Protein AF-A0A7Z9WFV3-F1 (afdb_monomer)

Mean predicted aligned error: 6.26 Å

Radius of gyration: 20.8 Å; Cα contacts (8 Å, |Δi|>4): 504; chains: 1; bounding box: 45×53×53 Å

Foldseek 3Di:
DPQDDQWDDDPNDIDGDDRDDECCVQAVNVVDPLLSLLCVVVVCVVCVPLHNNTDDDHDYDPCLVVDPNSVVSSVVVVVVVVPDQAQDDDPVLVVQQVQLVVQKDWDADPPGKIKIASSGSVQKDKDAQDPWDWPPVPKPQWQAWEDDSNIIITGGAQDRMIMTDTDNDDDQDKHWHGKSWDWHDWDDDQQEIETETAGADFIKTKIANADAQDWHWYWYAYPVGTDIDIFTHHNRRMTMDTRPDYPPPPVPVPDPPPPDD

pLDDT: mean 89.66, std 14.44, range [34.88, 98.5]

Structure (mmCIF, N/CA/C/O backbone):
data_AF-A0A7Z9WFV3-F1
#
_entry.id   AF-A0A7Z9WFV3-F1
#
loop_
_atom_site.group_PDB
_atom_site.id
_atom_site.type_symbol
_atom_site.label_atom_id
_atom_site.label_alt_id
_atom_site.label_comp_id
_atom_site.label_asym_id
_atom_site.label_entity_id
_atom_site.label_seq_id
_atom_site.pdbx_PDB_ins_code
_atom_site.Cartn_x
_atom_site.Cartn_y
_atom_site.Cartn_z
_atom_site.occupancy
_atom_site.B_iso_or_equiv
_atom_site.auth_seq_id
_atom_site.auth_comp_id
_atom_site.auth_asym_id
_atom_site.auth_atom_id
_atom_site.pdbx_PDB_model_num
ATOM 1 N N . MET A 1 1 ? 5.401 -15.654 -20.164 1.00 37.25 1 MET A N 1
ATOM 2 C CA . MET A 1 1 ? 6.387 -14.822 -19.440 1.00 37.25 1 MET A CA 1
ATOM 3 C C . MET A 1 1 ? 6.724 -15.532 -18.141 1.00 37.25 1 MET A C 1
ATOM 5 O O . MET A 1 1 ? 5.783 -15.835 -17.414 1.00 37.25 1 MET A O 1
ATOM 9 N N . PRO A 1 2 ? 7.995 -15.857 -17.857 1.00 43.28 2 PRO A N 1
ATOM 10 C CA . PRO A 1 2 ? 8.360 -16.421 -16.564 1.00 43.28 2 PRO A CA 1
ATOM 11 C C . PRO A 1 2 ? 8.046 -15.392 -15.471 1.00 43.28 2 PRO A C 1
ATOM 13 O O . PRO A 1 2 ? 8.441 -14.228 -15.555 1.00 43.28 2 PRO A O 1
ATOM 16 N N . VAL A 1 3 ? 7.277 -15.800 -14.464 1.00 49.22 3 VAL A N 1
ATOM 17 C CA . VAL A 1 3 ? 7.010 -14.966 -13.293 1.00 49.22 3 VAL A CA 1
ATOM 18 C C . VAL A 1 3 ? 8.311 -14.897 -12.500 1.00 49.22 3 VAL A C 1
ATOM 20 O O . VAL A 1 3 ? 8.721 -15.890 -11.913 1.00 49.22 3 VAL A O 1
ATOM 23 N N . LEU A 1 4 ? 8.992 -13.745 -12.511 1.00 59.62 4 LEU A N 1
ATOM 24 C CA . LEU A 1 4 ? 10.221 -13.582 -11.727 1.00 59.62 4 LEU A CA 1
ATOM 25 C C . LEU A 1 4 ? 9.920 -13.829 -10.240 1.00 59.62 4 LEU A C 1
ATOM 27 O O . LEU A 1 4 ? 8.954 -13.273 -9.714 1.00 59.62 4 LEU A O 1
ATOM 31 N N . HIS A 1 5 ? 10.708 -14.649 -9.561 1.00 70.81 5 HIS A N 1
ATOM 32 C CA . HIS A 1 5 ? 10.539 -14.853 -8.125 1.00 70.81 5 HIS A CA 1
ATOM 33 C C . HIS A 1 5 ? 10.848 -13.534 -7.401 1.00 70.81 5 HIS A C 1
ATOM 35 O O . HIS A 1 5 ? 11.626 -12.738 -7.911 1.00 70.81 5 HIS A O 1
ATOM 41 N N . ILE A 1 6 ? 10.234 -13.268 -6.245 1.00 81.06 6 ILE A N 1
ATOM 42 C CA . ILE A 1 6 ? 10.545 -12.058 -5.454 1.00 81.06 6 ILE A CA 1
ATOM 43 C C . ILE A 1 6 ? 11.891 -12.222 -4.729 1.00 81.06 6 ILE A C 1
ATOM 45 O O . ILE A 1 6 ? 12.647 -11.263 -4.582 1.00 81.06 6 ILE A O 1
ATOM 49 N N . ILE A 1 7 ? 12.212 -13.457 -4.344 1.00 90.00 7 ILE A N 1
ATOM 50 C CA . ILE A 1 7 ? 13.443 -13.837 -3.652 1.00 90.00 7 ILE A CA 1
ATOM 51 C C . ILE A 1 7 ? 13.881 -15.254 -4.026 1.00 90.00 7 ILE A C 1
ATOM 53 O O . ILE A 1 7 ? 13.086 -16.058 -4.524 1.00 90.00 7 ILE A O 1
ATOM 57 N N . ARG A 1 8 ? 15.128 -15.582 -3.690 1.00 90.75 8 ARG A N 1
ATOM 58 C CA . ARG A 1 8 ? 15.644 -16.950 -3.578 1.00 90.75 8 ARG A CA 1
ATOM 59 C C . ARG A 1 8 ? 16.547 -17.048 -2.349 1.00 90.75 8 ARG A C 1
ATOM 61 O O . ARG A 1 8 ? 17.346 -16.151 -2.110 1.00 90.75 8 ARG A O 1
ATOM 68 N N . GLN A 1 9 ? 16.438 -18.136 -1.591 1.00 89.44 9 GLN A N 1
ATOM 69 C CA . GLN A 1 9 ? 17.392 -18.450 -0.524 1.00 89.44 9 GLN A CA 1
ATOM 70 C C . GLN A 1 9 ? 18.518 -19.331 -1.083 1.00 89.44 9 GLN A C 1
ATOM 72 O O . GLN A 1 9 ? 18.238 -20.335 -1.741 1.00 89.44 9 GLN A O 1
ATOM 77 N N . VAL A 1 10 ? 19.775 -18.937 -0.864 1.00 90.88 10 VAL A N 1
ATOM 78 C CA . VAL A 1 10 ? 20.982 -19.665 -1.300 1.00 90.88 10 VAL A CA 1
ATOM 79 C C . VAL A 1 10 ? 22.041 -19.540 -0.210 1.00 90.88 10 VAL A C 1
ATOM 81 O O . VAL A 1 10 ? 22.339 -18.426 0.212 1.00 90.88 10 VAL A O 1
ATOM 84 N N . ASP A 1 11 ? 22.586 -20.662 0.262 1.00 92.38 11 ASP A N 1
ATOM 85 C CA . ASP A 1 11 ? 23.670 -20.721 1.259 1.00 92.38 11 ASP A CA 1
ATOM 86 C C . ASP A 1 11 ? 23.427 -19.853 2.509 1.00 92.38 11 ASP A C 1
ATOM 88 O O . ASP A 1 11 ? 24.293 -19.106 2.964 1.00 92.38 11 ASP A O 1
ATOM 92 N N . GLY A 1 12 ? 22.203 -19.900 3.046 1.00 88.81 12 GLY A N 1
ATOM 93 C CA . GLY A 1 12 ? 21.810 -19.114 4.223 1.00 88.81 12 GLY A CA 1
ATOM 94 C C . GLY A 1 12 ? 21.660 -17.608 3.970 1.00 88.81 12 GLY A C 1
ATOM 95 O O . GLY A 1 12 ? 21.480 -16.849 4.919 1.00 88.81 12 GLY A O 1
ATOM 96 N N . ARG A 1 13 ? 21.715 -17.159 2.711 1.00 90.00 13 ARG A N 1
ATOM 97 C CA . ARG A 1 13 ? 21.503 -15.765 2.299 1.00 90.00 13 ARG A CA 1
ATOM 98 C C . ARG A 1 13 ? 20.210 -15.615 1.511 1.00 90.00 13 ARG A C 1
ATOM 100 O O . ARG A 1 13 ? 19.754 -16.546 0.846 1.00 90.00 13 ARG A O 1
ATOM 107 N N . VAL A 1 14 ? 19.647 -14.411 1.552 1.00 91.00 14 VAL A N 1
ATOM 108 C CA .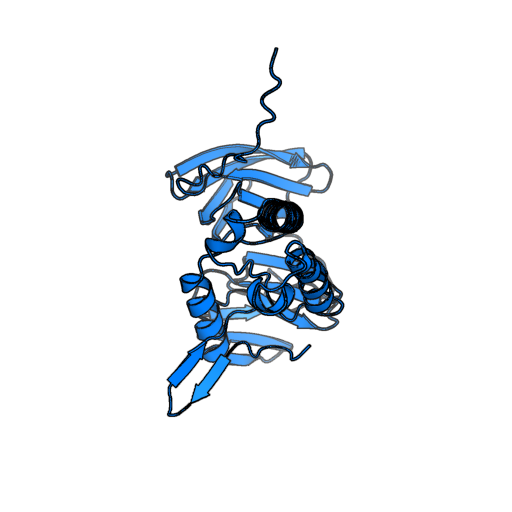 VAL A 1 14 ? 18.496 -14.021 0.733 1.00 91.00 14 VAL A CA 1
ATOM 109 C C . VAL A 1 14 ? 19.002 -13.231 -0.470 1.00 91.00 14 VAL A C 1
ATOM 111 O O . VAL A 1 14 ? 19.650 -12.198 -0.326 1.00 91.00 14 VAL A O 1
ATOM 114 N N . GLN A 1 15 ? 18.715 -13.728 -1.669 1.00 92.06 15 GLN A N 1
ATOM 115 C CA . GLN A 1 15 ? 18.883 -12.991 -2.913 1.00 92.06 15 GLN A CA 1
ATOM 116 C C . GLN A 1 15 ? 17.548 -12.342 -3.278 1.00 92.06 15 GLN A C 1
ATOM 118 O O . GLN A 1 15 ? 16.561 -13.041 -3.513 1.00 92.06 15 GLN A O 1
ATOM 123 N N . TYR A 1 16 ? 17.533 -11.014 -3.351 1.00 90.31 16 TYR A N 1
ATOM 124 C CA . TYR A 1 16 ? 16.364 -10.231 -3.748 1.00 90.31 16 TYR A CA 1
ATOM 125 C C . TYR A 1 16 ? 16.347 -10.037 -5.259 1.00 90.31 16 TYR A C 1
ATOM 127 O O . TYR A 1 16 ? 17.382 -9.777 -5.877 1.00 90.31 16 TYR A O 1
ATOM 135 N N . TYR A 1 17 ? 15.162 -10.129 -5.851 1.00 89.31 17 TYR A N 1
ATOM 136 C CA . TYR A 1 17 ? 14.963 -9.884 -7.272 1.00 89.31 17 TYR A CA 1
ATOM 137 C C . TYR A 1 17 ? 14.073 -8.660 -7.502 1.00 89.31 17 TYR A C 1
ATOM 139 O O . TYR A 1 17 ? 13.201 -8.355 -6.681 1.00 89.31 17 TYR A O 1
ATOM 147 N N . PRO A 1 18 ? 14.238 -7.962 -8.641 1.00 86.75 18 PRO A N 1
ATOM 148 C CA . PRO A 1 18 ? 13.308 -6.912 -9.028 1.00 86.75 18 PRO A CA 1
ATOM 149 C C . PRO A 1 18 ? 11.907 -7.502 -9.229 1.00 86.75 18 PRO A C 1
ATOM 151 O O . PRO A 1 18 ? 11.748 -8.592 -9.770 1.00 86.75 18 PRO A O 1
ATOM 154 N N . SER A 1 19 ? 10.852 -6.781 -8.846 1.00 86.00 19 SER A N 1
ATOM 155 C CA . SER A 1 19 ? 9.497 -7.342 -8.977 1.00 86.00 19 SER A CA 1
ATOM 156 C C . SER A 1 19 ? 9.052 -7.526 -10.439 1.00 86.00 19 SER A C 1
ATOM 158 O O . SER A 1 19 ? 8.208 -8.383 -10.719 1.00 86.00 19 SER A O 1
ATOM 160 N N . THR A 1 20 ? 9.646 -6.770 -11.372 1.00 90.00 20 THR A N 1
ATOM 161 C CA . THR A 1 20 ? 9.342 -6.758 -12.813 1.00 90.00 20 THR A CA 1
ATOM 162 C C . THR A 1 20 ? 10.629 -6.631 -13.639 1.00 90.00 20 THR A C 1
ATOM 164 O O . THR A 1 20 ? 11.652 -6.177 -13.128 1.00 90.00 20 THR A O 1
ATOM 167 N N . THR A 1 21 ? 10.589 -7.053 -14.907 1.00 90.31 21 THR A N 1
ATOM 168 C CA . THR A 1 21 ? 11.711 -6.920 -15.853 1.00 90.31 21 THR A CA 1
ATOM 169 C C . THR A 1 21 ? 11.837 -5.500 -16.415 1.00 90.31 21 THR A C 1
ATOM 171 O O . THR A 1 21 ? 10.876 -4.732 -16.387 1.00 90.31 21 THR A O 1
ATOM 174 N N . ASN A 1 22 ? 13.016 -5.171 -16.941 1.00 93.88 22 ASN A N 1
ATOM 175 C CA . ASN A 1 22 ? 13.315 -3.877 -17.551 1.00 93.88 22 ASN A CA 1
ATOM 176 C C . ASN A 1 22 ? 12.954 -3.808 -19.043 1.00 93.88 22 ASN A C 1
ATOM 178 O O . ASN A 1 22 ? 12.554 -4.798 -19.659 1.00 93.88 22 ASN A O 1
ATOM 182 N N . GLU A 1 23 ? 13.134 -2.628 -19.635 1.00 95.06 23 GLU A N 1
ATOM 183 C CA . GLU A 1 23 ? 12.851 -2.324 -21.038 1.00 95.06 23 GLU A CA 1
ATOM 184 C C . GLU A 1 23 ? 13.697 -3.106 -22.046 1.00 95.06 23 GLU A C 1
ATOM 186 O O . GLU A 1 23 ? 13.265 -3.296 -23.184 1.00 95.06 23 GLU A O 1
ATOM 191 N N . TYR A 1 24 ? 14.890 -3.559 -21.658 1.00 94.75 24 TYR A N 1
ATOM 192 C CA . TYR A 1 24 ? 15.812 -4.261 -22.553 1.00 94.75 24 TYR A CA 1
ATOM 193 C C . TYR A 1 24 ? 15.168 -5.526 -23.133 1.00 94.75 24 TYR A C 1
ATOM 195 O O . TYR A 1 24 ? 15.197 -5.751 -24.342 1.00 94.75 24 TYR A O 1
ATOM 203 N N . ILE A 1 25 ? 14.468 -6.292 -22.290 1.00 93.56 25 ILE A N 1
ATOM 204 C CA . ILE A 1 25 ? 13.736 -7.492 -22.717 1.00 93.56 25 ILE A CA 1
ATOM 205 C C . ILE A 1 25 ? 12.561 -7.135 -23.634 1.00 93.56 25 ILE A C 1
ATOM 207 O O . ILE A 1 25 ? 12.311 -7.812 -24.626 1.00 93.56 25 ILE A O 1
ATOM 211 N N . PHE A 1 26 ? 11.850 -6.044 -23.344 1.00 94.75 26 PHE A N 1
ATOM 212 C CA . PHE A 1 26 ? 10.708 -5.609 -24.155 1.00 94.75 26 PHE A CA 1
ATOM 213 C C . PHE A 1 26 ? 11.100 -5.017 -25.513 1.00 94.75 26 PHE A C 1
ATOM 215 O O . PHE A 1 26 ? 10.236 -4.824 -26.366 1.00 94.75 26 PHE A O 1
ATOM 222 N N . THR A 1 27 ? 12.378 -4.704 -25.710 1.00 95.75 27 THR A N 1
ATOM 223 C CA . THR A 1 27 ? 12.911 -4.090 -26.930 1.00 95.75 27 THR A CA 1
ATOM 224 C C . THR A 1 27 ? 13.822 -5.042 -27.703 1.00 95.75 27 THR A C 1
ATOM 226 O O . THR A 1 27 ? 14.633 -4.575 -28.500 1.00 95.75 27 THR A O 1
ATOM 229 N N . ASN A 1 28 ? 13.692 -6.357 -27.475 1.00 95.38 28 ASN A N 1
ATOM 230 C CA . ASN A 1 28 ? 14.517 -7.401 -28.088 1.00 95.38 28 ASN A CA 1
ATOM 231 C C . ASN A 1 28 ? 16.009 -7.087 -27.950 1.00 95.38 28 ASN A C 1
ATOM 233 O O . ASN A 1 28 ? 16.711 -6.922 -28.946 1.00 95.38 28 ASN A O 1
ATOM 237 N N . GLU A 1 29 ? 16.475 -6.911 -26.716 1.00 95.62 29 GLU A N 1
ATOM 238 C CA . GLU A 1 29 ? 17.880 -6.601 -26.440 1.00 95.62 29 GLU A CA 1
ATOM 239 C C . GLU A 1 29 ? 18.338 -5.282 -27.084 1.00 95.62 29 GLU A C 1
ATOM 241 O O . GLU A 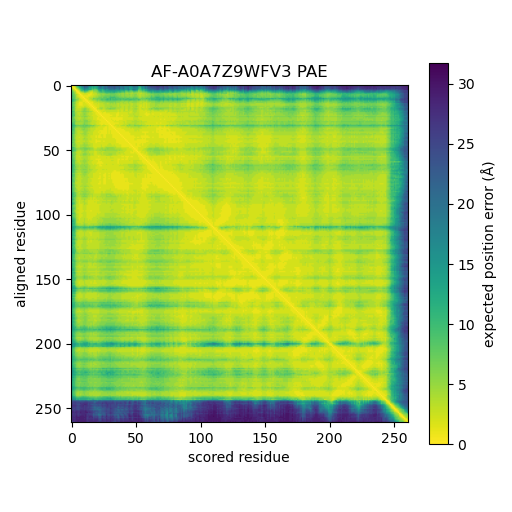1 29 ? 19.470 -5.139 -27.538 1.00 95.62 29 GLU A O 1
ATOM 246 N N . TRP A 1 30 ? 17.434 -4.297 -27.127 1.00 96.31 30 TRP A N 1
ATOM 247 C CA . TRP A 1 30 ? 17.644 -2.998 -27.773 1.00 96.31 30 TRP A CA 1
ATOM 248 C C . TRP A 1 30 ? 17.768 -3.033 -29.315 1.00 96.31 30 TRP A C 1
ATOM 250 O O . TRP A 1 30 ? 18.181 -2.045 -29.932 1.00 96.31 30 TRP A O 1
ATOM 260 N N . SER A 1 31 ? 17.340 -4.121 -29.967 1.00 96.50 31 SER A N 1
ATOM 261 C CA . SER A 1 31 ? 17.198 -4.197 -31.436 1.00 96.50 31 SER A CA 1
ATOM 262 C C . SER A 1 31 ? 15.865 -3.636 -31.960 1.00 96.50 31 SER A C 1
ATOM 264 O O . SER A 1 31 ? 15.696 -3.413 -33.157 1.00 96.50 31 SER A O 1
ATOM 266 N N . GLY A 1 32 ? 14.937 -3.318 -31.055 1.00 94.38 32 GLY A N 1
ATOM 267 C CA . GLY A 1 32 ? 13.632 -2.743 -31.352 1.00 94.38 32 GLY A CA 1
ATOM 268 C C . GLY A 1 32 ? 12.509 -3.790 -31.427 1.00 94.38 32 GLY A C 1
ATOM 269 O O . GLY A 1 32 ? 12.775 -4.987 -31.414 1.00 94.38 32 GLY A O 1
ATOM 270 N N . PRO A 1 33 ? 11.233 -3.368 -31.484 1.00 96.62 33 PRO A N 1
ATOM 271 C CA . PRO A 1 33 ? 10.777 -1.982 -31.556 1.00 96.62 33 PRO A CA 1
ATOM 272 C C . PRO A 1 33 ? 11.061 -1.195 -30.269 1.00 96.62 33 PRO A C 1
ATOM 274 O O . PRO A 1 33 ? 10.755 -1.643 -29.167 1.00 96.62 33 PRO A O 1
ATOM 277 N N . TYR A 1 34 ? 11.600 0.023 -30.398 1.00 97.25 34 TYR A N 1
ATOM 278 C CA . TYR A 1 34 ? 12.017 0.846 -29.248 1.00 97.25 34 TYR A CA 1
ATOM 279 C C . TYR A 1 34 ? 10.862 1.331 -28.358 1.00 97.25 34 TYR A C 1
ATOM 281 O O . TYR A 1 34 ? 11.108 1.853 -27.281 1.00 97.25 34 TYR A O 1
ATOM 289 N N . TYR A 1 35 ? 9.605 1.168 -28.774 1.00 97.31 35 TYR A N 1
ATOM 290 C CA . TYR A 1 35 ? 8.428 1.454 -27.946 1.00 97.31 35 TYR A CA 1
ATOM 291 C C . TYR A 1 35 ? 7.948 0.242 -27.129 1.00 97.31 35 TYR A C 1
ATOM 293 O O . TYR A 1 35 ? 6.967 0.353 -26.393 1.00 97.31 35 TYR A O 1
ATOM 301 N N . GLY A 1 36 ? 8.604 -0.917 -27.256 1.00 97.12 36 GLY A N 1
ATOM 302 C CA . GLY A 1 36 ? 8.122 -2.186 -26.708 1.00 97.12 36 GLY A CA 1
ATOM 303 C C . GLY A 1 36 ? 7.892 -2.187 -25.194 1.00 97.12 36 GLY A C 1
ATOM 304 O O . GLY A 1 36 ? 7.042 -2.936 -24.713 1.00 97.12 36 GLY A O 1
ATOM 305 N N . TYR A 1 37 ? 8.558 -1.300 -24.441 1.00 97.56 37 TYR A N 1
ATOM 306 C CA . TYR A 1 37 ? 8.373 -1.181 -22.990 1.00 97.56 37 TYR A CA 1
ATOM 307 C C . TYR A 1 37 ? 6.936 -0.845 -22.567 1.00 97.56 37 TYR A C 1
ATOM 309 O O . TYR A 1 37 ? 6.552 -1.166 -21.449 1.00 97.56 37 TYR A O 1
ATOM 317 N N . LEU A 1 38 ? 6.097 -0.301 -23.459 1.00 97.69 38 LEU A N 1
ATOM 318 C CA . LEU A 1 38 ? 4.659 -0.127 -23.201 1.00 97.69 38 LEU A CA 1
ATOM 319 C C . LEU A 1 38 ? 3.971 -1.427 -22.745 1.00 97.69 38 LEU A C 1
ATOM 321 O O . LEU A 1 38 ? 3.044 -1.388 -21.936 1.00 97.69 38 LEU A O 1
ATOM 325 N N . ASN A 1 39 ? 4.459 -2.584 -23.202 1.00 96.81 39 ASN A N 1
ATOM 326 C CA . ASN A 1 39 ? 3.912 -3.894 -22.852 1.00 96.81 39 ASN A CA 1
ATOM 327 C C . ASN A 1 39 ? 4.089 -4.254 -21.363 1.00 96.81 39 ASN A C 1
ATOM 329 O O . ASN A 1 39 ? 3.422 -5.167 -20.873 1.00 96.81 39 ASN A O 1
ATOM 333 N N . VAL A 1 40 ? 4.927 -3.531 -20.607 1.00 96.75 40 VAL A N 1
ATOM 334 C CA . VAL A 1 40 ? 5.050 -3.719 -19.152 1.00 96.75 40 VAL A CA 1
ATOM 335 C C . VAL A 1 40 ? 3.736 -3.415 -18.421 1.00 96.75 40 VAL A C 1
ATOM 337 O O . VAL A 1 40 ? 3.429 -4.057 -17.419 1.00 96.75 40 VAL A O 1
ATOM 340 N N . ILE A 1 41 ? 2.901 -2.516 -18.961 1.00 97.50 41 ILE A N 1
ATOM 341 C CA . ILE A 1 41 ? 1.585 -2.180 -18.392 1.00 97.50 41 ILE A CA 1
ATOM 342 C C . ILE A 1 41 ? 0.692 -3.421 -18.312 1.00 97.50 41 ILE A C 1
ATOM 344 O O . ILE A 1 41 ? -0.022 -3.621 -17.330 1.00 97.50 41 ILE A O 1
ATOM 348 N N . GLU A 1 42 ? 0.750 -4.283 -19.325 1.00 95.88 42 GLU A N 1
ATOM 349 C CA . GLU A 1 42 ? -0.005 -5.533 -19.331 1.00 95.88 42 GLU A CA 1
ATOM 350 C C . GLU A 1 42 ? 0.485 -6.493 -18.240 1.00 95.88 42 GLU A C 1
ATOM 352 O O . GLU A 1 42 ? -0.320 -7.170 -17.600 1.00 95.88 42 GLU A O 1
ATOM 357 N N . THR A 1 43 ? 1.795 -6.497 -17.967 1.00 94.31 43 THR A N 1
ATOM 358 C CA . THR A 1 43 ? 2.360 -7.243 -16.834 1.00 94.31 43 THR A CA 1
ATOM 359 C C . THR A 1 43 ? 1.796 -6.711 -15.521 1.00 94.31 43 THR A C 1
ATOM 361 O O . THR A 1 43 ? 1.262 -7.497 -14.744 1.00 94.31 43 THR A O 1
ATOM 364 N N . PHE A 1 44 ? 1.817 -5.389 -15.307 1.00 95.75 44 PHE A N 1
ATOM 365 C CA . PHE A 1 44 ? 1.279 -4.772 -14.091 1.00 95.75 44 PHE A CA 1
ATOM 366 C C . PHE A 1 44 ? -0.198 -5.110 -13.867 1.00 95.75 44 PHE A C 1
ATOM 368 O O . PHE A 1 44 ? -0.572 -5.512 -12.766 1.00 95.75 44 PHE A O 1
ATOM 375 N N . LYS A 1 45 ? -1.030 -5.033 -14.914 1.00 95.31 45 LYS A N 1
ATOM 376 C CA . LYS A 1 45 ? -2.454 -5.403 -14.847 1.00 95.31 45 LYS A CA 1
ATOM 377 C C . LYS A 1 45 ? -2.653 -6.870 -14.462 1.00 95.31 45 LYS A C 1
ATOM 379 O O . LYS A 1 45 ? -3.454 -7.168 -13.576 1.00 95.31 45 LYS A O 1
ATOM 384 N N . LYS A 1 46 ? -1.910 -7.781 -15.099 1.00 94.12 46 LYS A N 1
ATOM 385 C CA . LYS A 1 46 ? -1.998 -9.230 -14.850 1.00 94.12 46 LYS A CA 1
ATOM 386 C C . LYS A 1 46 ? -1.453 -9.651 -13.490 1.00 94.12 46 LYS A C 1
ATOM 388 O O . LYS A 1 46 ? -1.869 -10.676 -12.968 1.00 94.12 46 LYS A O 1
ATOM 393 N N . THR A 1 47 ? -0.529 -8.887 -12.911 1.00 92.62 47 THR A N 1
ATOM 394 C CA . THR A 1 47 ? -0.018 -9.151 -11.558 1.00 92.62 47 THR A CA 1
ATOM 395 C C . THR A 1 47 ? -0.820 -8.464 -10.458 1.00 92.62 47 THR A C 1
ATOM 397 O O . THR A 1 47 ? -0.587 -8.749 -9.285 1.00 92.62 47 THR A O 1
ATOM 400 N N . ASP A 1 48 ? -1.739 -7.561 -10.808 1.00 92.81 48 ASP A N 1
ATOM 401 C CA . ASP A 1 48 ? -2.643 -6.906 -9.862 1.00 92.81 48 ASP A CA 1
ATOM 402 C C . ASP A 1 48 ? -3.954 -7.685 -9.669 1.00 92.81 48 ASP A C 1
ATOM 404 O O . ASP A 1 48 ? -4.471 -7.747 -8.555 1.00 92.81 48 ASP A O 1
ATOM 408 N N . ARG A 1 49 ? -4.487 -8.297 -10.737 1.00 92.50 49 ARG A N 1
ATOM 409 C CA . ARG A 1 49 ? -5.792 -8.980 -10.746 1.00 92.50 49 ARG A CA 1
ATOM 410 C C . ARG A 1 49 ? -5.702 -10.417 -11.275 1.00 92.50 49 ARG A C 1
ATOM 412 O O . ARG A 1 49 ? -4.904 -10.672 -12.171 1.00 92.50 49 ARG A O 1
ATOM 419 N N . PRO A 1 50 ? -6.561 -11.341 -10.794 1.00 90.31 50 PRO A N 1
ATOM 420 C CA . PRO A 1 50 ? -7.597 -11.152 -9.768 1.00 90.31 50 PRO A CA 1
ATOM 421 C C . PRO A 1 50 ? -7.039 -11.152 -8.342 1.00 90.31 50 PRO A C 1
ATOM 423 O O . PRO A 1 50 ? -7.754 -10.828 -7.410 1.00 90.31 50 PRO A O 1
ATOM 426 N N . ILE A 1 51 ? -5.769 -11.495 -8.158 1.00 88.44 51 ILE A N 1
ATOM 427 C CA . ILE A 1 51 ? -5.085 -11.436 -6.871 1.00 88.44 51 ILE A CA 1
ATOM 428 C C . ILE A 1 51 ? -3.819 -10.624 -7.093 1.00 88.44 51 ILE A C 1
ATOM 430 O O . ILE A 1 51 ? -3.101 -10.855 -8.066 1.00 88.44 51 ILE A O 1
ATOM 434 N N . ARG A 1 52 ? -3.528 -9.689 -6.186 1.00 90.44 52 ARG A N 1
ATOM 435 C CA . ARG A 1 52 ? -2.292 -8.913 -6.258 1.00 90.44 52 ARG A CA 1
ATOM 436 C C . ARG A 1 52 ? -1.119 -9.803 -5.861 1.00 90.44 52 ARG A C 1
ATOM 438 O O . ARG A 1 52 ? -1.011 -10.212 -4.704 1.00 90.44 52 ARG A O 1
ATOM 445 N N . LEU A 1 53 ? -0.264 -10.098 -6.834 1.00 89.12 53 LEU A N 1
ATOM 446 C CA . LEU A 1 53 ? 0.901 -10.971 -6.691 1.00 89.12 53 LEU A CA 1
ATOM 447 C C . LEU A 1 53 ? 2.203 -10.187 -6.558 1.00 89.12 53 LEU A C 1
ATOM 449 O O . LEU A 1 53 ? 3.112 -10.633 -5.864 1.00 89.12 53 LEU A O 1
ATOM 453 N N . LYS A 1 54 ? 2.318 -9.043 -7.242 1.00 89.62 54 LYS A N 1
ATOM 454 C CA . LYS A 1 54 ? 3.571 -8.285 -7.322 1.00 89.62 54 LYS A CA 1
ATOM 455 C C . LYS A 1 54 ? 3.336 -6.779 -7.270 1.00 89.62 54 LYS A C 1
ATOM 457 O O . LYS A 1 54 ? 2.327 -6.312 -7.798 1.00 89.62 54 LYS A O 1
ATOM 462 N N . PRO A 1 55 ? 4.268 -6.014 -6.677 1.00 92.00 55 PRO A N 1
ATOM 463 C CA . PRO A 1 55 ? 4.248 -4.565 -6.775 1.00 92.00 55 PRO A CA 1
ATOM 464 C C . PRO A 1 55 ? 4.682 -4.104 -8.170 1.00 92.00 55 PRO A C 1
ATOM 466 O O . PRO A 1 55 ? 5.432 -4.793 -8.871 1.00 92.00 55 PRO A O 1
ATOM 469 N N . ILE A 1 56 ? 4.264 -2.893 -8.531 1.00 94.38 56 ILE A N 1
ATOM 470 C CA . ILE A 1 56 ? 4.750 -2.183 -9.716 1.00 94.38 56 ILE A CA 1
ATOM 471 C C . ILE A 1 56 ? 6.227 -1.826 -9.510 1.00 94.38 56 ILE A C 1
ATOM 473 O O . ILE A 1 56 ? 6.593 -1.272 -8.477 1.00 94.38 56 ILE A O 1
ATOM 477 N N . ASN A 1 57 ? 7.062 -2.109 -10.509 1.00 94.06 57 ASN A N 1
ATOM 478 C CA . ASN A 1 57 ? 8.447 -1.647 -10.571 1.00 94.06 57 ASN A CA 1
ATOM 479 C C . ASN A 1 57 ? 8.739 -1.137 -11.984 1.00 94.06 57 ASN A C 1
ATOM 481 O O . ASN A 1 57 ? 8.714 -1.912 -12.940 1.00 94.06 57 ASN A O 1
ATOM 485 N N . VAL A 1 58 ? 8.994 0.166 -12.106 1.00 94.75 58 VAL A N 1
ATOM 486 C CA . VAL A 1 58 ? 9.377 0.805 -13.369 1.00 94.75 58 VAL A CA 1
ATOM 487 C C . VAL A 1 58 ? 10.897 0.737 -13.484 1.00 94.75 58 VAL A C 1
ATOM 489 O O . VAL A 1 58 ? 11.604 1.653 -13.077 1.00 94.75 58 VAL A O 1
ATOM 492 N N . TYR A 1 59 ? 11.394 -0.370 -14.026 1.00 93.69 59 TYR A N 1
ATOM 493 C CA . TYR A 1 59 ? 12.823 -0.636 -14.159 1.00 93.69 59 TYR A CA 1
ATOM 494 C C . TYR A 1 59 ? 13.291 -0.329 -15.589 1.00 93.69 59 TYR A C 1
ATOM 496 O O . TYR A 1 59 ? 12.778 -0.894 -16.551 1.00 93.69 59 TYR A O 1
ATOM 504 N N . TYR A 1 60 ? 14.250 0.585 -15.738 1.00 95.62 60 TYR A N 1
ATOM 505 C CA . TYR A 1 60 ? 14.835 0.955 -17.026 1.00 95.62 60 TYR A CA 1
ATOM 506 C C . TYR A 1 60 ? 16.284 1.444 -16.877 1.00 95.62 60 TYR A C 1
ATOM 508 O O . TYR A 1 60 ? 16.766 1.683 -15.769 1.00 95.62 60 TYR A O 1
ATOM 516 N N . HIS A 1 61 ? 16.967 1.623 -18.002 1.00 96.81 61 HIS A N 1
ATOM 517 C CA . HIS A 1 61 ? 18.329 2.123 -18.141 1.00 96.81 61 HIS A CA 1
ATOM 518 C C . HIS A 1 61 ? 18.359 3.490 -18.839 1.00 96.81 61 HIS A C 1
ATOM 520 O O . HIS A 1 61 ? 17.456 3.857 -19.593 1.00 96.81 61 HIS A O 1
ATOM 526 N N . PHE A 1 62 ? 19.451 4.243 -18.667 1.00 96.44 62 PHE A N 1
ATOM 527 C CA . PHE A 1 62 ? 19.613 5.575 -19.272 1.00 96.44 62 PHE A CA 1
ATOM 528 C C . PHE A 1 62 ? 19.524 5.584 -20.804 1.00 96.44 62 PHE A C 1
ATOM 530 O O . PHE A 1 62 ? 19.041 6.562 -21.380 1.00 96.44 62 PHE A O 1
ATOM 537 N N . PHE A 1 63 ? 19.919 4.495 -21.478 1.00 95.00 63 PHE A N 1
ATOM 538 C CA . PHE A 1 63 ? 19.813 4.410 -22.937 1.00 95.00 63 PHE A CA 1
ATOM 539 C C . PHE A 1 63 ? 18.363 4.510 -23.433 1.00 95.00 63 PHE A C 1
ATOM 541 O O . PHE A 1 63 ? 18.164 4.876 -24.591 1.00 95.00 63 PHE A O 1
ATOM 548 N N . SER A 1 64 ? 17.355 4.290 -22.574 1.00 95.94 64 SER A N 1
ATOM 549 C CA . SER A 1 64 ? 15.941 4.553 -22.877 1.00 95.94 64 SER A CA 1
ATOM 550 C C . SER A 1 64 ? 15.695 5.975 -23.396 1.00 95.94 64 SER A C 1
ATOM 552 O O . SER A 1 64 ? 14.758 6.200 -24.161 1.00 95.94 64 SER A O 1
ATOM 554 N N . GLY A 1 65 ? 16.538 6.941 -23.012 1.00 96.88 65 GLY A N 1
ATOM 555 C CA . GLY A 1 65 ? 16.479 8.320 -23.498 1.00 96.88 65 GLY A CA 1
ATOM 556 C C . GLY A 1 65 ? 17.075 8.537 -24.894 1.00 96.88 65 GLY A C 1
ATOM 557 O O . GLY A 1 65 ? 16.806 9.564 -25.510 1.00 96.88 65 GLY A O 1
ATOM 558 N N . SER A 1 66 ? 17.855 7.589 -25.422 1.00 96.69 66 SER A N 1
ATOM 559 C CA . SER A 1 66 ? 18.577 7.750 -26.697 1.00 96.69 66 SER A CA 1
ATOM 560 C C . SER A 1 66 ? 17.689 7.621 -27.940 1.00 96.69 66 SER A C 1
ATOM 562 O O . SER A 1 66 ? 18.086 8.024 -29.033 1.00 96.69 66 SER A O 1
ATOM 564 N N . LYS A 1 67 ? 16.476 7.070 -27.795 1.00 97.25 67 LYS A N 1
ATOM 565 C CA . LYS A 1 67 ? 15.488 6.929 -28.873 1.00 97.25 67 LYS A CA 1
ATOM 566 C C . LYS A 1 67 ? 14.189 7.602 -28.457 1.00 97.25 67 LYS A C 1
ATOM 568 O O . LYS A 1 67 ? 13.625 7.274 -27.415 1.00 97.25 67 LYS A O 1
ATOM 573 N N . LEU A 1 68 ? 13.664 8.485 -29.309 1.00 97.81 68 LEU A N 1
ATOM 574 C CA . LEU A 1 68 ? 12.424 9.214 -29.022 1.00 97.81 68 LEU A CA 1
ATOM 575 C C . LEU A 1 68 ? 11.256 8.265 -28.712 1.00 97.81 68 LEU A C 1
ATOM 577 O O . LEU A 1 68 ? 10.525 8.502 -27.757 1.00 97.81 68 LEU A O 1
ATOM 581 N N . ALA A 1 69 ? 11.112 7.171 -29.468 1.00 97.94 69 ALA A N 1
ATOM 582 C CA . ALA A 1 69 ? 10.064 6.175 -29.239 1.00 97.94 69 ALA A CA 1
ATOM 583 C C . ALA A 1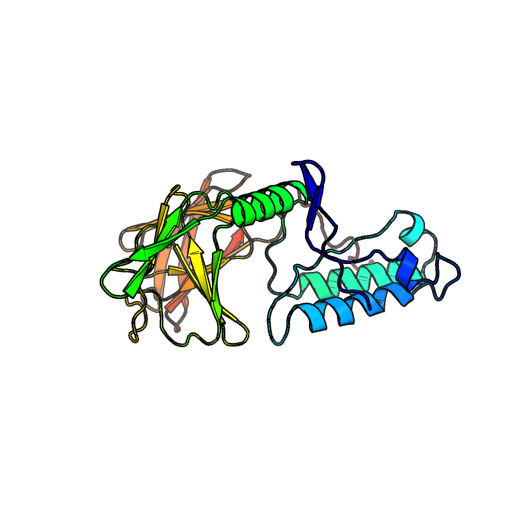 69 ? 10.149 5.528 -27.842 1.00 97.94 69 ALA A C 1
ATOM 585 O O . ALA A 1 69 ? 9.129 5.412 -27.166 1.00 97.94 69 ALA A O 1
ATOM 586 N N . SER A 1 70 ? 11.356 5.187 -27.378 1.00 98.00 70 SER A N 1
ATOM 587 C CA . SER A 1 70 ? 11.579 4.616 -26.041 1.00 98.00 70 SER A CA 1
ATOM 588 C C . SER A 1 70 ? 11.309 5.629 -24.935 1.00 98.00 70 SER A C 1
ATOM 590 O O . SER A 1 70 ? 10.621 5.324 -23.962 1.00 98.00 70 SER A O 1
ATOM 592 N N . LEU A 1 71 ? 11.763 6.871 -25.109 1.00 97.94 71 LEU A N 1
ATOM 593 C CA . LEU A 1 71 ? 11.482 7.945 -24.162 1.00 97.94 71 LEU A CA 1
ATOM 594 C C . LEU A 1 71 ? 9.971 8.210 -24.038 1.00 97.94 71 LEU A C 1
ATOM 596 O O . LEU A 1 71 ? 9.466 8.414 -22.936 1.00 97.94 71 LEU A O 1
ATOM 600 N N . GLN A 1 72 ? 9.231 8.202 -25.151 1.00 98.31 72 GLN A N 1
ATOM 601 C CA . GLN A 1 72 ? 7.775 8.371 -25.124 1.00 98.31 72 GLN A CA 1
ATOM 602 C C . GLN A 1 72 ? 7.065 7.168 -24.494 1.00 98.31 72 GLN A C 1
ATOM 604 O O . GLN A 1 72 ? 6.116 7.368 -23.736 1.00 98.31 72 GLN A O 1
ATOM 609 N N . ALA A 1 73 ? 7.536 5.943 -24.747 1.00 98.12 73 ALA A N 1
ATOM 610 C CA . ALA A 1 73 ? 7.030 4.746 -24.079 1.00 98.12 73 ALA A CA 1
ATOM 611 C C . ALA A 1 73 ? 7.213 4.836 -22.557 1.00 98.12 73 ALA A C 1
ATOM 613 O O . ALA A 1 73 ? 6.252 4.658 -21.812 1.00 98.12 73 ALA A O 1
ATOM 614 N N . LEU A 1 74 ? 8.408 5.213 -22.090 1.00 97.81 74 LEU A N 1
ATOM 615 C CA . LEU A 1 74 ? 8.695 5.381 -20.665 1.00 97.81 74 LEU A CA 1
ATOM 616 C C . LEU A 1 74 ? 7.787 6.434 -20.011 1.00 97.81 74 LEU A C 1
ATOM 618 O O . LEU A 1 74 ? 7.239 6.188 -18.938 1.00 97.81 74 LEU A O 1
ATOM 622 N N . LYS A 1 75 ? 7.557 7.582 -20.665 1.00 97.44 75 LYS A N 1
ATOM 623 C CA . LYS A 1 75 ? 6.620 8.603 -20.157 1.00 97.44 75 LYS A CA 1
ATOM 624 C C . LYS A 1 75 ? 5.197 8.075 -20.019 1.00 97.44 75 LYS A C 1
ATOM 626 O O . LYS A 1 75 ? 4.535 8.375 -19.033 1.00 97.44 75 LYS A O 1
ATOM 631 N N . GLN A 1 76 ? 4.721 7.310 -20.999 1.00 98.19 76 GLN A N 1
ATOM 632 C CA . GLN A 1 76 ? 3.386 6.715 -20.945 1.00 98.19 76 GLN A CA 1
ATOM 633 C C . GLN A 1 76 ? 3.266 5.688 -19.818 1.00 98.19 76 GLN A C 1
ATOM 635 O O . GLN A 1 76 ? 2.265 5.697 -19.107 1.00 98.19 76 GLN A O 1
ATOM 640 N N . VAL A 1 77 ? 4.298 4.866 -19.602 1.00 97.94 77 VAL A N 1
ATOM 641 C CA . VAL A 1 77 ? 4.357 3.952 -18.452 1.00 97.94 77 VAL A CA 1
ATOM 642 C C . VAL A 1 77 ? 4.279 4.737 -17.142 1.00 97.94 77 VAL A C 1
ATOM 644 O O . VAL A 1 77 ? 3.454 4.407 -16.296 1.00 97.94 77 VAL A O 1
ATOM 647 N N . TYR A 1 78 ? 5.061 5.810 -16.987 1.00 95.69 78 TYR A N 1
ATOM 648 C CA . TYR A 1 78 ? 4.999 6.656 -15.792 1.00 95.69 78 TYR A CA 1
ATOM 649 C C . TYR A 1 78 ? 3.627 7.295 -15.579 1.00 95.69 78 TYR A C 1
ATOM 651 O O . TYR A 1 78 ? 3.119 7.239 -14.464 1.00 95.69 78 TYR A O 1
ATOM 659 N N . HIS A 1 79 ? 3.009 7.870 -16.615 1.00 95.75 79 HIS A N 1
ATOM 660 C CA . HIS A 1 79 ? 1.655 8.418 -16.490 1.00 95.75 79 HIS A CA 1
ATOM 661 C C . HIS A 1 79 ? 0.666 7.345 -16.034 1.00 95.75 79 HIS A C 1
ATOM 663 O O . HIS A 1 79 ? -0.042 7.556 -15.056 1.00 95.75 79 HIS A O 1
ATOM 669 N N . TRP A 1 80 ? 0.694 6.165 -16.663 1.00 96.94 80 TRP A N 1
ATOM 670 C CA . TRP A 1 80 ? -0.170 5.059 -16.263 1.00 96.94 80 TRP A CA 1
ATOM 671 C C . TRP A 1 80 ? 0.043 4.664 -14.797 1.00 96.94 80 TRP A C 1
ATOM 673 O O . TRP A 1 80 ? -0.935 4.500 -14.074 1.00 96.94 80 TRP A O 1
ATOM 683 N N . VAL A 1 81 ? 1.297 4.541 -14.344 1.00 94.75 81 VAL A N 1
ATOM 684 C CA . VAL A 1 81 ? 1.628 4.182 -12.953 1.00 94.75 81 VAL A CA 1
ATOM 685 C C . VAL A 1 81 ? 1.145 5.244 -11.967 1.00 94.75 81 VAL A C 1
ATOM 687 O O . VAL A 1 81 ? 0.573 4.896 -10.939 1.00 94.75 81 VAL A O 1
ATOM 690 N N . MET A 1 82 ? 1.340 6.526 -12.279 1.00 89.94 82 MET A N 1
ATOM 691 C CA . MET A 1 82 ? 0.948 7.634 -11.400 1.00 89.94 82 MET A CA 1
ATOM 692 C C . MET A 1 82 ? -0.571 7.823 -11.297 1.00 89.94 82 MET A C 1
ATOM 694 O O . MET A 1 82 ? -1.031 8.414 -10.323 1.00 89.94 82 MET A O 1
ATOM 698 N N . ASP A 1 83 ? -1.339 7.296 -12.253 1.00 91.62 83 ASP A N 1
ATOM 699 C CA . ASP A 1 83 ? -2.805 7.251 -12.196 1.00 91.62 83 ASP A CA 1
ATOM 700 C C . ASP A 1 83 ? -3.336 6.088 -11.332 1.00 91.62 83 ASP A C 1
ATOM 702 O O . ASP A 1 83 ? -4.535 6.021 -11.050 1.00 91.62 83 ASP A O 1
ATOM 706 N N . GLN A 1 84 ? -2.475 5.150 -10.915 1.00 91.75 84 GLN A N 1
ATOM 707 C CA . GLN A 1 84 ? -2.871 4.031 -10.059 1.00 91.75 84 GLN A CA 1
ATOM 708 C C . GLN A 1 84 ? -2.891 4.425 -8.575 1.00 91.75 84 GLN A C 1
ATOM 710 O O . GLN A 1 84 ? -2.182 5.322 -8.121 1.00 91.75 84 GLN A O 1
ATOM 715 N N . GLU A 1 85 ? -3.661 3.683 -7.779 1.00 88.56 85 GLU A N 1
ATOM 716 C CA . GLU A 1 85 ? -3.646 3.809 -6.321 1.00 88.56 85 GLU A CA 1
ATOM 717 C C . GLU A 1 85 ? -2.417 3.086 -5.743 1.00 88.56 85 GLU A C 1
ATOM 719 O O . GLU A 1 85 ? -2.466 1.900 -5.406 1.00 88.56 85 GLU A O 1
ATOM 724 N N . ILE A 1 86 ? -1.288 3.799 -5.694 1.00 89.50 86 ILE A N 1
ATOM 725 C CA . ILE A 1 86 ? 0.013 3.266 -5.274 1.00 89.50 86 ILE A CA 1
ATOM 726 C C . ILE A 1 86 ? 0.534 3.919 -3.996 1.00 89.50 86 ILE A C 1
ATOM 728 O O . ILE A 1 86 ? 0.244 5.072 -3.682 1.00 89.50 86 ILE A O 1
ATOM 732 N N . PHE A 1 87 ? 1.377 3.163 -3.299 1.00 90.50 87 PHE A N 1
ATOM 733 C CA . PHE A 1 87 ? 2.249 3.634 -2.233 1.00 90.50 87 PHE A CA 1
ATOM 734 C C . PHE A 1 87 ? 3.692 3.501 -2.752 1.00 90.50 87 PHE A C 1
ATOM 736 O O . PHE A 1 87 ? 4.265 2.412 -2.673 1.00 90.50 87 PHE A O 1
ATOM 743 N N . PRO A 1 88 ? 4.268 4.570 -3.338 1.00 90.81 88 PRO A N 1
ATOM 744 C CA . PRO A 1 88 ? 5.659 4.567 -3.780 1.00 90.81 88 PRO A CA 1
ATOM 745 C C . PRO A 1 88 ? 6.595 4.407 -2.582 1.00 90.81 88 PRO A C 1
ATOM 747 O O . PRO A 1 88 ? 6.371 5.039 -1.553 1.00 90.81 88 PRO A O 1
ATOM 750 N N . ILE A 1 89 ? 7.640 3.598 -2.733 1.00 90.12 89 ILE A N 1
ATOM 751 C CA . ILE A 1 89 ? 8.691 3.374 -1.732 1.00 90.12 89 ILE A CA 1
ATOM 752 C C . ILE A 1 89 ? 10.045 3.246 -2.425 1.00 90.12 89 ILE A C 1
ATOM 754 O O . ILE A 1 89 ? 10.103 2.925 -3.617 1.00 90.12 89 ILE A O 1
ATOM 758 N N . TYR A 1 90 ? 11.131 3.460 -1.688 1.00 90.50 90 TYR A N 1
ATOM 759 C CA . TYR A 1 90 ? 12.460 3.128 -2.190 1.00 90.50 90 TYR A CA 1
ATOM 760 C C . TYR A 1 90 ? 12.667 1.616 -2.282 1.00 90.50 90 TYR A C 1
ATOM 762 O O . TYR 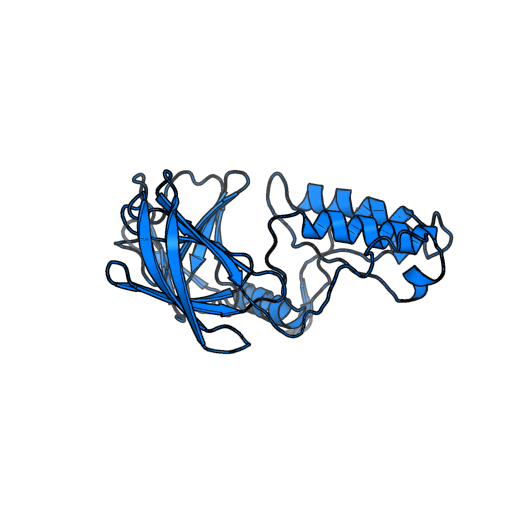A 1 90 ? 12.069 0.827 -1.550 1.00 90.50 90 TYR A O 1
ATOM 770 N N . THR A 1 91 ? 13.599 1.206 -3.143 1.00 90.06 91 THR A N 1
ATOM 771 C CA . THR A 1 91 ? 14.019 -0.197 -3.246 1.00 90.06 91 THR A CA 1
ATOM 772 C C . THR A 1 91 ? 14.566 -0.736 -1.920 1.00 90.06 91 THR A C 1
ATOM 774 O O . THR A 1 91 ? 14.316 -1.892 -1.599 1.00 90.06 91 THR A O 1
ATOM 777 N N . SER A 1 92 ? 15.266 0.083 -1.127 1.00 92.56 92 SER A N 1
ATOM 778 C CA . SER A 1 92 ? 15.734 -0.304 0.213 1.00 92.56 92 SER A CA 1
ATOM 779 C C . SER A 1 92 ? 14.574 -0.621 1.158 1.00 92.56 92 SER A C 1
ATOM 781 O O . SER A 1 92 ? 14.587 -1.641 1.831 1.00 92.56 92 SER A O 1
ATOM 783 N N . GLU A 1 93 ? 13.519 0.189 1.140 1.00 92.44 93 GLU A N 1
ATOM 784 C CA . GLU A 1 93 ? 12.332 -0.053 1.964 1.00 92.44 93 GLU A CA 1
ATOM 785 C C . GLU A 1 93 ? 11.537 -1.268 1.484 1.00 92.44 93 GLU A C 1
ATOM 787 O O . GLU A 1 93 ? 10.930 -1.974 2.284 1.00 92.44 93 GLU A O 1
ATOM 792 N N . TYR A 1 94 ? 11.542 -1.540 0.176 1.00 92.31 94 TYR A N 1
ATOM 793 C CA . TYR A 1 94 ? 10.987 -2.781 -0.351 1.00 92.31 94 TYR A CA 1
ATOM 794 C C . TYR A 1 94 ? 11.742 -4.007 0.182 1.00 92.31 94 TYR A C 1
ATOM 796 O O . TYR A 1 94 ? 11.099 -4.992 0.542 1.00 92.31 94 TYR A O 1
ATOM 804 N N . ILE A 1 95 ? 13.075 -3.944 0.281 1.00 93.62 95 ILE A N 1
ATOM 805 C CA . ILE A 1 95 ? 13.885 -5.003 0.904 1.00 93.62 95 ILE A CA 1
ATOM 806 C C . ILE A 1 95 ? 13.467 -5.193 2.369 1.00 93.62 95 ILE A C 1
ATOM 808 O O . ILE A 1 95 ? 13.156 -6.318 2.751 1.00 93.62 95 ILE A O 1
ATOM 812 N N . ASP A 1 96 ? 13.314 -4.112 3.143 1.00 94.06 96 ASP A N 1
ATOM 813 C CA . ASP A 1 96 ? 12.847 -4.193 4.538 1.00 94.06 96 ASP A CA 1
ATOM 814 C C . ASP A 1 96 ? 11.453 -4.844 4.660 1.00 94.06 96 ASP A C 1
ATOM 816 O O . ASP A 1 96 ? 11.157 -5.558 5.625 1.00 94.06 96 ASP A O 1
ATOM 820 N N . VAL A 1 97 ? 10.559 -4.589 3.695 1.00 93.75 97 VAL A N 1
ATOM 821 C CA . VAL A 1 97 ? 9.232 -5.224 3.632 1.00 93.75 97 VAL A CA 1
ATOM 822 C C . VAL A 1 97 ? 9.360 -6.719 3.352 1.00 93.75 97 VAL A C 1
ATOM 824 O O . VAL A 1 97 ? 8.681 -7.514 4.001 1.00 93.75 97 VAL A O 1
ATOM 827 N N . VAL A 1 98 ? 10.222 -7.116 2.413 1.00 93.38 98 VAL A N 1
ATOM 828 C CA . VAL A 1 98 ? 10.477 -8.532 2.113 1.00 93.38 98 VAL A CA 1
ATOM 829 C C . VAL A 1 98 ? 11.083 -9.245 3.323 1.00 93.38 98 VAL A C 1
ATOM 831 O O . VAL A 1 98 ? 10.645 -10.346 3.652 1.00 93.38 98 VAL A O 1
ATOM 834 N N . ASP A 1 99 ? 12.016 -8.613 4.028 1.00 94.19 99 ASP A N 1
ATOM 835 C CA . ASP A 1 99 ? 12.605 -9.165 5.249 1.00 94.19 99 ASP A CA 1
ATOM 836 C C . ASP A 1 99 ? 11.559 -9.341 6.342 1.00 94.19 99 ASP A C 1
ATOM 838 O O . ASP A 1 99 ? 11.453 -10.417 6.926 1.00 94.19 99 ASP A O 1
ATOM 842 N N . GLY A 1 100 ? 10.713 -8.329 6.545 1.00 94.69 100 GLY A N 1
ATOM 843 C CA . GLY A 1 100 ? 9.585 -8.413 7.464 1.00 94.69 100 GLY A CA 1
ATOM 844 C C . GLY A 1 100 ? 8.596 -9.529 7.111 1.00 94.69 100 GLY A C 1
ATOM 845 O O . GLY A 1 100 ? 8.073 -10.201 7.999 1.00 94.69 100 GLY A O 1
ATOM 846 N N . PHE A 1 101 ? 8.355 -9.769 5.821 1.00 93.31 101 PHE A N 1
ATOM 847 C CA . PHE A 1 101 ? 7.537 -10.893 5.363 1.00 93.31 101 PHE A CA 1
ATOM 848 C C . PHE A 1 101 ? 8.190 -12.244 5.686 1.00 93.31 101 PHE A C 1
ATOM 850 O O . PHE A 1 101 ? 7.502 -13.167 6.116 1.00 93.31 101 PHE A O 1
ATOM 857 N N . LEU A 1 102 ? 9.508 -12.359 5.506 1.00 93.19 102 LEU A N 1
ATOM 858 C CA . LEU A 1 102 ? 10.262 -13.584 5.771 1.00 93.19 102 LEU A CA 1
ATOM 859 C C . LEU A 1 102 ? 10.400 -13.907 7.262 1.00 93.19 102 LEU A C 1
ATOM 861 O O . LEU A 1 102 ? 10.358 -15.078 7.635 1.00 93.19 102 LEU A O 1
ATOM 865 N N . SER A 1 103 ? 10.582 -12.893 8.110 1.00 94.81 103 SER A N 1
ATOM 866 C CA . SER A 1 103 ? 10.719 -13.067 9.559 1.00 94.81 103 SER A CA 1
ATOM 867 C C . SER A 1 103 ? 9.380 -13.155 10.289 1.00 94.81 103 SER A C 1
ATOM 869 O O . SER A 1 103 ? 9.332 -13.674 11.407 1.00 94.81 103 SER A O 1
ATOM 871 N N . GLY A 1 104 ? 8.307 -12.648 9.677 1.00 96.69 104 GLY A N 1
ATOM 872 C CA . GLY A 1 104 ? 6.982 -12.554 10.272 1.00 96.69 104 GLY A CA 1
ATOM 873 C C . GLY A 1 104 ? 6.434 -13.901 10.732 1.00 96.69 104 GLY A C 1
ATOM 874 O O . GLY A 1 104 ? 6.491 -14.910 10.030 1.00 96.69 104 GLY A O 1
ATOM 875 N N . ARG A 1 105 ? 5.845 -13.913 11.928 1.00 97.69 105 ARG A N 1
ATOM 876 C CA . ARG A 1 105 ? 5.225 -15.103 12.519 1.00 97.69 105 ARG A CA 1
ATOM 877 C C . ARG A 1 105 ? 3.755 -14.849 12.774 1.00 97.69 105 ARG A C 1
ATOM 879 O O . ARG A 1 105 ? 3.381 -13.779 13.249 1.00 97.69 105 ARG A O 1
ATOM 886 N N . ILE A 1 106 ? 2.926 -15.849 12.486 1.00 97.56 106 ILE A N 1
ATOM 887 C CA . ILE A 1 106 ? 1.477 -15.791 12.682 1.00 97.56 106 ILE A CA 1
ATOM 888 C C . ILE A 1 106 ? 1.058 -16.954 13.574 1.00 97.56 106 ILE A C 1
ATOM 890 O O . ILE A 1 106 ? 1.284 -18.116 13.247 1.00 97.56 106 ILE A O 1
ATOM 894 N N . PHE A 1 107 ? 0.389 -16.638 14.677 1.00 98.06 107 PHE A N 1
ATOM 895 C CA . PHE A 1 107 ? -0.144 -17.608 15.625 1.00 98.06 107 PHE A CA 1
ATOM 896 C C . PHE A 1 107 ? -1.663 -17.499 15.682 1.00 98.06 107 PHE A C 1
ATOM 898 O O . PHE A 1 107 ? -2.221 -16.400 15.720 1.00 98.06 107 PHE A O 1
ATOM 905 N N . ARG A 1 108 ? -2.352 -18.640 15.732 1.00 97.56 108 ARG A N 1
ATOM 906 C CA . ARG A 1 108 ? -3.788 -18.674 16.020 1.00 97.56 108 ARG A CA 1
ATOM 907 C C . ARG A 1 108 ? -4.018 -18.459 17.511 1.00 97.56 108 ARG A C 1
ATOM 909 O O . ARG A 1 108 ? -3.355 -19.071 18.341 1.00 97.56 108 ARG A O 1
ATOM 916 N N . LEU A 1 109 ? -4.974 -17.598 17.837 1.00 97.56 109 LEU A N 1
ATOM 917 C CA . LEU A 1 109 ? -5.426 -17.362 19.203 1.00 97.56 109 LEU A CA 1
ATOM 918 C C . LEU A 1 109 ? -6.751 -18.082 19.461 1.00 97.56 109 LEU A C 1
ATOM 920 O O . LEU A 1 109 ? -7.556 -18.289 18.546 1.00 97.56 109 LEU A O 1
ATOM 924 N N . GLN A 1 110 ? -7.015 -18.392 20.730 1.00 90.31 110 GLN A N 1
ATOM 925 C CA . GLN A 1 110 ? -8.329 -18.857 21.166 1.00 90.31 110 GLN A CA 1
ATOM 926 C C . GLN A 1 110 ? -9.409 -17.815 20.815 1.00 90.31 110 GLN A C 1
ATOM 928 O O . GLN A 1 110 ? -9.171 -16.607 20.850 1.00 90.31 110 GLN A O 1
ATOM 933 N N . GLY A 1 111 ? -10.604 -18.276 20.437 1.00 88.81 111 GLY A N 1
ATOM 934 C CA . GLY A 1 111 ? -11.692 -17.384 20.016 1.00 88.81 111 GLY A CA 1
ATOM 935 C C . GLY A 1 111 ? -11.518 -16.797 18.609 1.00 88.81 111 GLY A C 1
ATOM 936 O O . GLY A 1 111 ? -12.113 -15.762 18.309 1.00 88.81 111 GLY A O 1
ATOM 937 N N . GLY A 1 112 ? -10.703 -17.436 17.760 1.00 93.25 112 GLY A N 1
ATOM 938 C CA . GLY A 1 112 ? -10.642 -17.167 16.319 1.00 93.25 112 GLY A CA 1
ATOM 939 C C . GLY A 1 112 ? -9.783 -15.971 15.906 1.00 93.25 112 GLY A C 1
ATOM 940 O O . GLY A 1 112 ? -9.931 -15.497 14.784 1.00 93.25 112 GLY A O 1
ATOM 941 N N . GLY A 1 113 ? -8.915 -15.476 16.791 1.00 97.31 113 GLY A N 1
ATOM 942 C CA . GLY A 1 113 ? -7.992 -14.381 16.489 1.00 97.31 113 GLY A CA 1
ATOM 943 C C . GLY A 1 113 ? -6.662 -14.841 15.891 1.00 97.31 113 GLY A C 1
ATOM 9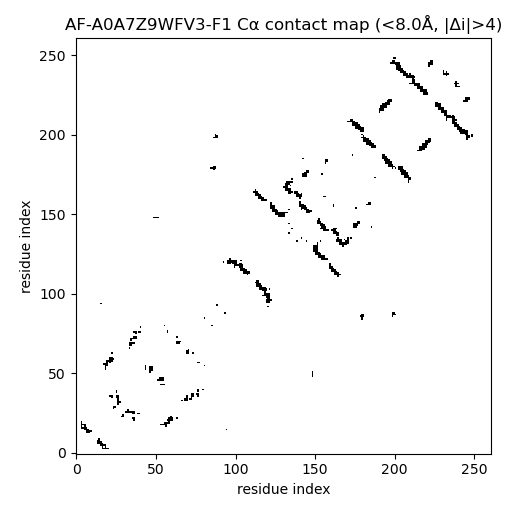44 O O . GLY A 1 113 ? -6.345 -16.034 15.851 1.00 97.31 113 GLY A O 1
ATOM 945 N N . TRP A 1 114 ? -5.856 -13.865 15.487 1.00 98.44 114 TRP A N 1
ATOM 946 C CA . TRP A 1 114 ? -4.481 -14.048 15.031 1.00 98.44 114 TRP A CA 1
ATOM 947 C C . TRP A 1 114 ? -3.554 -13.107 15.789 1.00 98.44 114 TRP A C 1
ATOM 949 O O . TRP A 1 114 ? -3.871 -11.931 15.956 1.00 98.44 114 TRP A O 1
ATOM 959 N N . ARG A 1 115 ? -2.400 -13.612 16.216 1.00 98.38 115 ARG A N 1
ATOM 960 C CA . ARG A 1 115 ? -1.286 -12.817 16.737 1.00 98.38 115 ARG A CA 1
ATOM 961 C C . ARG A 1 115 ? -0.173 -12.814 15.706 1.00 98.38 115 ARG A C 1
ATOM 963 O O . ARG A 1 115 ? 0.200 -13.876 15.218 1.00 98.38 115 ARG A O 1
ATOM 970 N N . LEU A 1 116 ? 0.347 -11.634 15.405 1.00 98.31 116 LEU A N 1
ATOM 971 C CA . LEU A 1 116 ? 1.446 -11.435 14.477 1.00 98.31 116 LEU A CA 1
ATOM 972 C C . LEU A 1 116 ? 2.621 -10.796 15.201 1.00 98.31 116 LEU A C 1
ATOM 974 O O . LEU A 1 116 ? 2.434 -9.802 15.904 1.00 98.31 116 LEU A O 1
ATOM 978 N N . THR A 1 117 ? 3.812 -11.347 15.004 1.00 98.12 117 THR A N 1
ATOM 979 C CA . THR A 1 117 ? 5.070 -10.825 15.552 1.00 98.12 117 THR A CA 1
ATOM 980 C C . THR A 1 117 ? 6.135 -10.798 14.471 1.00 98.12 117 THR A C 1
ATOM 982 O O . 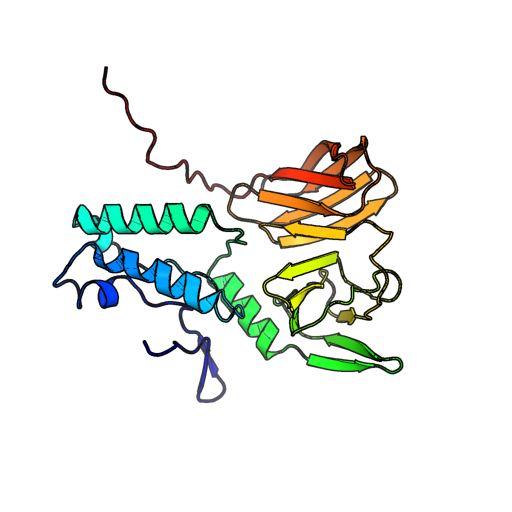THR A 1 117 ? 5.974 -11.422 13.422 1.00 98.12 117 THR A O 1
ATOM 985 N N . ASP A 1 118 ? 7.220 -10.070 14.733 1.00 96.50 118 ASP A N 1
ATOM 986 C CA . ASP A 1 118 ? 8.443 -10.098 13.922 1.00 96.50 118 ASP A CA 1
ATOM 987 C C . ASP A 1 118 ? 8.230 -9.733 12.440 1.00 96.50 118 ASP A C 1
ATOM 989 O O . ASP A 1 118 ? 9.057 -10.053 11.598 1.00 96.50 118 ASP A O 1
ATOM 993 N N . TYR A 1 119 ? 7.137 -9.038 12.104 1.00 95.44 119 TYR A N 1
ATOM 994 C CA . TYR A 1 119 ? 6.788 -8.668 10.725 1.00 95.44 119 TYR A CA 1
ATOM 995 C C . TYR A 1 119 ? 7.551 -7.446 10.191 1.00 95.44 119 TYR A C 1
ATOM 997 O O . TYR A 1 119 ? 7.308 -7.024 9.063 1.00 95.44 119 TYR A O 1
ATOM 1005 N N . GLY A 1 120 ? 8.448 -6.850 10.986 1.00 94.56 120 GLY A N 1
ATOM 1006 C CA . GLY A 1 120 ? 9.313 -5.743 10.566 1.00 94.56 120 GLY A CA 1
ATOM 1007 C C . GLY A 1 120 ? 8.556 -4.636 9.825 1.00 94.56 120 GLY A C 1
ATOM 1008 O O . GLY A 1 120 ? 7.588 -4.073 10.341 1.00 94.56 120 GLY A O 1
ATOM 1009 N N . ALA A 1 121 ? 8.983 -4.336 8.594 1.00 93.88 121 ALA A N 1
ATOM 1010 C CA . ALA A 1 121 ? 8.332 -3.333 7.760 1.00 93.88 121 ALA A CA 1
ATOM 1011 C C . ALA A 1 121 ? 7.102 -3.833 6.975 1.00 93.88 121 ALA A C 1
ATOM 1013 O O . ALA A 1 121 ? 6.386 -3.008 6.405 1.00 93.88 121 ALA A O 1
ATOM 1014 N N . CYS A 1 122 ? 6.799 -5.136 6.989 1.00 95.00 122 CYS A N 1
ATOM 1015 C CA . CYS A 1 122 ? 5.617 -5.726 6.357 1.00 95.00 122 CYS A CA 1
ATOM 1016 C C . CYS A 1 122 ? 4.351 -5.472 7.196 1.00 95.00 122 CYS A C 1
ATOM 1018 O O . CYS A 1 122 ? 3.789 -6.360 7.835 1.00 95.00 122 CYS A O 1
ATOM 1020 N N . THR A 1 123 ? 3.877 -4.226 7.199 1.00 94.81 123 THR A N 1
ATOM 1021 C CA . THR A 1 123 ? 2.779 -3.761 8.063 1.00 94.81 123 THR A CA 1
ATOM 1022 C C . THR A 1 123 ? 1.391 -3.932 7.439 1.00 94.81 123 THR A C 1
ATOM 1024 O O . THR A 1 123 ? 0.479 -3.156 7.718 1.00 94.81 123 THR A O 1
ATOM 1027 N N . THR A 1 124 ? 1.195 -4.912 6.556 1.00 95.44 124 THR A N 1
ATOM 1028 C CA . THR A 1 124 ? -0.122 -5.226 5.982 1.00 95.44 124 THR A CA 1
ATOM 1029 C C . THR A 1 124 ? -0.326 -6.730 5.906 1.00 95.44 124 THR A C 1
ATOM 1031 O O . THR A 1 124 ? 0.527 -7.453 5.402 1.00 95.44 124 THR A O 1
ATOM 1034 N N . VAL A 1 125 ? -1.484 -7.191 6.375 1.00 96.44 125 VAL A N 1
ATOM 1035 C CA . VAL A 1 125 ? -1.884 -8.604 6.342 1.00 96.44 125 VAL A CA 1
ATOM 1036 C C . VAL A 1 125 ? -3.059 -8.758 5.397 1.00 96.44 125 VAL A C 1
ATOM 1038 O O . VAL A 1 125 ? -4.017 -7.990 5.475 1.00 96.44 125 VAL A O 1
ATOM 1041 N N . ARG A 1 126 ? -3.000 -9.763 4.524 1.00 96.06 126 ARG A N 1
ATOM 1042 C CA . ARG A 1 126 ? -4.070 -10.082 3.579 1.00 96.06 126 ARG A CA 1
ATOM 1043 C C . ARG A 1 126 ? -4.859 -11.301 4.054 1.00 96.06 126 ARG A C 1
ATOM 1045 O O . ARG A 1 126 ? -4.263 -12.315 4.406 1.00 96.06 126 ARG A O 1
ATOM 1052 N N . PHE A 1 127 ? -6.182 -11.209 4.005 1.00 96.69 127 PHE A N 1
ATOM 1053 C CA . PHE A 1 127 ? -7.105 -12.330 4.154 1.00 96.69 127 PHE A CA 1
ATOM 1054 C C . PHE A 1 127 ? -7.843 -12.518 2.830 1.00 96.69 127 PHE A C 1
ATOM 1056 O O . PHE A 1 127 ? -8.526 -11.606 2.359 1.00 96.69 127 PHE A O 1
ATOM 1063 N N . ASP A 1 128 ? -7.670 -13.683 2.215 1.00 94.75 128 ASP A N 1
ATOM 1064 C CA . ASP A 1 128 ? -8.266 -13.986 0.915 1.00 94.75 128 ASP A CA 1
ATOM 1065 C C . ASP A 1 128 ? -9.735 -14.388 1.052 1.00 94.75 128 ASP A C 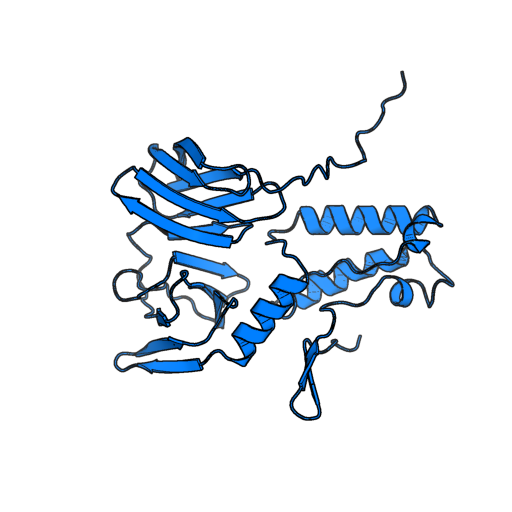1
ATOM 1067 O O . ASP A 1 128 ? -10.098 -15.093 1.993 1.00 94.75 128 ASP A O 1
ATOM 1071 N N . ALA A 1 129 ? -10.568 -13.923 0.112 1.00 94.56 129 ALA A N 1
ATOM 1072 C CA . ALA A 1 129 ? -12.014 -14.169 0.087 1.00 94.56 129 ALA A CA 1
ATOM 1073 C C . ALA A 1 129 ? -12.722 -13.844 1.421 1.00 94.56 129 ALA A C 1
ATOM 1075 O O . ALA A 1 129 ? -13.660 -14.526 1.833 1.00 94.56 129 ALA A O 1
ATOM 1076 N N . GLU A 1 130 ? -12.262 -12.802 2.112 1.00 96.31 130 GLU A N 1
ATOM 1077 C CA . GLU A 1 130 ? -12.770 -12.408 3.423 1.00 96.31 130 GLU A CA 1
ATOM 1078 C C . GLU A 1 130 ? -13.704 -11.203 3.287 1.00 96.31 130 GLU A C 1
ATOM 1080 O O . GLU A 1 130 ? -13.283 -10.138 2.843 1.00 96.31 130 GLU A O 1
ATOM 1085 N N . GLY A 1 131 ? -14.972 -11.374 3.674 1.00 95.94 131 GLY A N 1
ATOM 1086 C CA . GLY A 1 131 ? -15.998 -10.321 3.641 1.00 95.94 131 GLY A CA 1
ATOM 1087 C C . GLY A 1 131 ? -16.248 -9.641 4.991 1.00 95.94 131 GLY A C 1
ATOM 1088 O O . GLY A 1 131 ? -17.045 -8.706 5.071 1.00 95.94 131 GLY A O 1
ATOM 1089 N N . ARG A 1 132 ? -15.612 -10.125 6.064 1.00 97.44 132 ARG A N 1
ATOM 1090 C CA . ARG A 1 132 ? -15.716 -9.559 7.414 1.00 97.44 132 ARG A CA 1
ATOM 1091 C C . ARG A 1 132 ? -14.762 -8.399 7.621 1.00 97.44 132 ARG A C 1
ATOM 1093 O O . ARG A 1 132 ? -13.729 -8.290 6.977 1.00 97.44 132 ARG A O 1
ATOM 1100 N N . TYR A 1 133 ? -15.054 -7.595 8.632 1.00 98.06 133 TYR A N 1
ATOM 1101 C CA . TYR A 1 133 ? -14.252 -6.443 9.016 1.00 98.06 133 TYR A CA 1
ATOM 1102 C C . TYR A 1 133 ? -13.313 -6.771 10.179 1.00 98.06 133 TYR A C 1
ATOM 1104 O O . TYR A 1 133 ? -13.649 -7.611 11.019 1.00 98.06 133 TYR A O 1
ATOM 1112 N N . PRO A 1 134 ? -12.182 -6.062 10.320 1.00 97.75 134 PRO A N 1
ATOM 1113 C CA . PRO A 1 134 ? -11.428 -6.069 11.565 1.00 97.75 134 PRO A CA 1
ATOM 1114 C C . PRO A 1 134 ? -12.276 -5.529 12.717 1.00 97.75 134 PRO A C 1
ATOM 1116 O O . PRO A 1 134 ? -12.814 -4.421 12.653 1.00 97.75 134 PRO A O 1
ATOM 1119 N N . ASP A 1 135 ? -12.366 -6.289 13.804 1.00 96.94 135 ASP A N 1
ATOM 1120 C CA . ASP A 1 135 ? -12.922 -5.804 15.060 1.00 96.94 135 ASP A CA 1
ATOM 1121 C C . ASP A 1 135 ? -11.897 -4.870 15.708 1.00 96.94 135 ASP A C 1
ATOM 1123 O O . ASP A 1 135 ? -11.040 -5.308 16.475 1.00 96.94 135 ASP A O 1
ATOM 1127 N N . LEU A 1 136 ? -11.955 -3.578 15.378 1.00 94.50 136 LEU A N 1
ATOM 1128 C CA . LEU A 1 136 ? -11.001 -2.577 15.871 1.00 94.50 136 LEU A CA 1
ATOM 1129 C C . LEU A 1 136 ? -11.075 -2.346 17.389 1.00 94.50 136 LEU A C 1
ATOM 1131 O O . LEU A 1 136 ? -10.161 -1.749 17.945 1.00 94.50 136 LEU A O 1
ATOM 1135 N N . LYS A 1 137 ? -12.136 -2.805 18.070 1.00 93.31 137 LYS A N 1
ATOM 1136 C CA . LYS A 1 137 ? -12.234 -2.714 19.535 1.00 93.31 137 LYS A CA 1
ATOM 1137 C C . LYS A 1 137 ? -11.496 -3.861 20.218 1.00 93.31 137 LYS A C 1
ATOM 1139 O O . LYS A 1 137 ? -10.885 -3.656 21.261 1.00 93.31 137 LYS A O 1
ATOM 1144 N N . LYS A 1 138 ? -11.583 -5.067 19.649 1.00 95.31 138 LYS A N 1
ATOM 1145 C CA . LYS A 1 138 ? -10.943 -6.276 20.190 1.00 95.31 138 LYS A CA 1
ATOM 1146 C C . LYS A 1 138 ? -9.508 -6.469 19.681 1.00 95.31 138 LYS A C 1
ATOM 1148 O O . LYS A 1 138 ? -8.690 -7.100 20.351 1.00 95.31 138 LYS A O 1
ATOM 1153 N N . SER A 1 139 ? -9.210 -5.955 18.492 1.00 97.06 139 SER A N 1
ATOM 1154 C CA . SER A 1 139 ? -7.885 -6.003 17.870 1.00 97.06 139 SER A CA 1
ATOM 1155 C C . SER A 1 139 ? -6.921 -5.015 18.529 1.00 97.06 139 SER A C 1
ATOM 1157 O O . SER A 1 139 ? -7.330 -4.024 19.131 1.00 97.06 139 SER A O 1
ATOM 1159 N N . ARG A 1 140 ? -5.617 -5.275 18.416 1.00 96.62 140 ARG A N 1
ATOM 1160 C CA . ARG A 1 140 ? -4.553 -4.417 18.955 1.00 96.62 140 ARG A CA 1
ATOM 1161 C C . ARG A 1 140 ? -3.536 -4.100 17.872 1.00 96.62 140 ARG A C 1
ATOM 1163 O O . ARG A 1 140 ? -3.171 -4.983 17.102 1.00 96.62 140 ARG A O 1
ATOM 1170 N N . ASN A 1 141 ? -3.056 -2.855 17.878 1.00 95.75 141 ASN A N 1
ATOM 1171 C CA . ASN A 1 141 ? -2.086 -2.337 16.910 1.00 95.75 141 ASN A CA 1
ATOM 1172 C C . ASN A 1 141 ? -2.568 -2.440 15.449 1.00 95.75 141 ASN A C 1
ATOM 1174 O O . ASN A 1 141 ? -1.811 -2.822 14.567 1.00 95.75 141 ASN A O 1
ATOM 1178 N N . ILE A 1 142 ? -3.834 -2.101 15.196 1.00 96.25 142 ILE A N 1
ATOM 1179 C CA . ILE A 1 142 ? -4.420 -2.032 13.851 1.00 96.25 142 ILE A CA 1
ATOM 1180 C C . ILE A 1 142 ? -4.826 -0.585 13.594 1.00 96.25 142 ILE A C 1
ATOM 1182 O O . ILE A 1 142 ? -5.604 -0.028 14.366 1.00 96.25 142 ILE A O 1
ATOM 1186 N N . VAL A 1 143 ? -4.298 0.021 12.530 1.00 95.25 143 VAL A N 1
ATOM 1187 C CA . VAL A 1 143 ? -4.580 1.427 12.184 1.00 95.25 143 VAL A CA 1
ATOM 1188 C C . VAL A 1 143 ? -5.705 1.556 11.164 1.00 95.25 143 VAL A C 1
ATOM 1190 O O . VAL A 1 143 ? -6.348 2.601 11.074 1.00 95.25 143 VAL A O 1
ATOM 1193 N N . GLY A 1 144 ? -5.986 0.493 10.410 1.00 96.62 144 GLY A N 1
ATOM 1194 C CA . GLY A 1 144 ? -7.054 0.513 9.427 1.00 96.62 144 GLY A CA 1
ATOM 1195 C C . GLY A 1 144 ? -7.128 -0.723 8.553 1.00 96.62 144 GLY A C 1
ATOM 1196 O O . GLY A 1 144 ? -6.559 -1.764 8.882 1.00 96.62 144 GLY A O 1
ATOM 1197 N N . TYR A 1 145 ? -7.883 -0.614 7.465 1.00 97.56 145 TYR A N 1
ATOM 1198 C CA . TYR A 1 145 ? -8.072 -1.691 6.501 1.00 97.56 145 TYR A CA 1
ATOM 1199 C C . TYR A 1 145 ? -8.651 -1.172 5.183 1.00 97.56 145 TYR A C 1
ATOM 1201 O O . TYR A 1 145 ? -9.230 -0.084 5.126 1.00 97.56 145 TYR A O 1
ATOM 1209 N N . GLY A 1 146 ? -8.563 -2.002 4.149 1.00 96.06 146 GLY A N 1
ATOM 1210 C CA . GLY A 1 146 ? -9.235 -1.811 2.871 1.00 96.06 146 GLY A CA 1
ATOM 1211 C C . GLY A 1 146 ? -9.591 -3.148 2.228 1.00 96.06 146 GLY A C 1
ATOM 1212 O O . GLY A 1 146 ? -9.032 -4.186 2.578 1.00 96.06 146 GLY A O 1
ATOM 1213 N N . TYR A 1 147 ? -10.522 -3.121 1.279 1.00 95.56 147 TYR A N 1
ATOM 1214 C CA . TYR A 1 147 ? -10.819 -4.274 0.433 1.00 95.56 147 TYR A CA 1
ATOM 1215 C C . TYR A 1 147 ? -10.275 -4.031 -0.962 1.00 95.56 147 TYR A C 1
ATOM 1217 O O . TYR A 1 147 ? -10.466 -2.954 -1.527 1.00 95.56 147 TYR A O 1
ATOM 1225 N N . LEU A 1 148 ? -9.638 -5.048 -1.526 1.00 93.81 148 LEU A N 1
ATOM 1226 C CA . LEU A 1 148 ? -9.157 -5.015 -2.895 1.00 93.81 148 LEU A CA 1
ATOM 1227 C C . LEU A 1 148 ? -9.251 -6.414 -3.495 1.00 93.81 148 LEU A C 1
ATOM 1229 O O . LEU A 1 148 ? -8.797 -7.382 -2.892 1.00 93.81 148 LEU A O 1
ATOM 1233 N N . ASN A 1 149 ? -9.836 -6.500 -4.690 1.00 92.75 149 ASN A N 1
ATOM 1234 C CA . ASN A 1 149 ? -9.970 -7.735 -5.463 1.00 92.75 149 ASN A CA 1
ATOM 1235 C C . ASN A 1 149 ? -10.551 -8.924 -4.661 1.00 92.75 149 ASN A C 1
ATOM 1237 O O . ASN A 1 149 ? -10.112 -10.058 -4.808 1.00 92.75 149 ASN A O 1
ATOM 1241 N N . GLY A 1 150 ? -11.536 -8.662 -3.793 1.00 93.06 150 GLY A N 1
ATOM 1242 C CA . GLY A 1 150 ? -12.186 -9.692 -2.970 1.00 93.06 150 GLY A CA 1
ATOM 1243 C C . GLY A 1 150 ? -11.401 -10.131 -1.727 1.00 93.06 150 GLY A C 1
ATOM 1244 O O . GLY A 1 150 ? -11.878 -10.995 -0.996 1.00 93.06 150 GLY A O 1
ATOM 1245 N N . SER A 1 151 ? -10.238 -9.532 -1.460 1.00 96.00 151 SER A N 1
ATOM 1246 C CA . SER A 1 151 ? -9.449 -9.774 -0.249 1.00 96.00 151 SER A CA 1
ATOM 1247 C C . SER A 1 151 ? -9.522 -8.584 0.709 1.00 96.00 151 SER A C 1
ATOM 1249 O O . SER A 1 151 ? -9.583 -7.421 0.294 1.00 96.00 151 SER A O 1
ATOM 1251 N N . LEU A 1 152 ? -9.472 -8.882 2.005 1.00 97.62 152 LEU A N 1
ATOM 1252 C CA . LEU A 1 152 ? -9.318 -7.901 3.074 1.00 97.62 152 LEU A CA 1
ATOM 1253 C C . LEU A 1 152 ? -7.828 -7.644 3.315 1.00 97.62 152 LEU A C 1
ATOM 1255 O O . LEU A 1 152 ? -7.064 -8.574 3.561 1.00 97.62 152 LEU A O 1
ATOM 1259 N N . TYR A 1 153 ? -7.430 -6.378 3.315 1.00 97.44 153 TYR A N 1
ATOM 1260 C CA . TYR A 1 153 ? -6.095 -5.925 3.688 1.00 97.44 153 TYR A CA 1
ATOM 1261 C C . TYR A 1 153 ? -6.186 -5.165 5.004 1.00 97.44 153 TYR A C 1
ATOM 1263 O O . TYR A 1 153 ? -6.845 -4.132 5.077 1.00 97.44 153 TYR A O 1
ATOM 1271 N N . VAL A 1 154 ? -5.536 -5.673 6.046 1.00 98.12 154 VAL A N 1
ATOM 1272 C CA . VAL A 1 154 ? -5.504 -5.066 7.380 1.00 98.12 154 VAL A CA 1
ATOM 1273 C C . VAL A 1 154 ? -4.176 -4.344 7.568 1.00 98.12 154 VAL A C 1
ATOM 1275 O O . VAL A 1 154 ? -3.117 -4.954 7.425 1.00 98.12 154 VAL A O 1
ATOM 1278 N N . PHE A 1 155 ? -4.231 -3.055 7.898 1.00 97.12 155 PHE A N 1
ATOM 1279 C CA . PHE A 1 155 ? -3.062 -2.200 8.097 1.00 97.12 155 PHE A CA 1
ATOM 1280 C C . PHE A 1 155 ? -2.632 -2.243 9.566 1.00 97.12 155 PHE A C 1
ATOM 1282 O O . PHE A 1 155 ? -3.385 -1.851 10.464 1.00 97.12 155 PHE A O 1
ATOM 1289 N N . LEU A 1 156 ? -1.419 -2.733 9.808 1.00 96.06 156 LEU A N 1
ATOM 1290 C CA . LEU A 1 156 ? -0.829 -2.851 11.139 1.00 96.06 156 LEU A CA 1
ATOM 1291 C C . LEU A 1 156 ? -0.231 -1.510 11.581 1.00 96.06 156 LEU A C 1
ATOM 1293 O O . LEU A 1 156 ? 0.235 -0.725 10.757 1.00 96.06 156 LEU A O 1
ATOM 1297 N N . GLY A 1 157 ? -0.236 -1.256 12.886 1.00 91.75 157 GLY A N 1
ATOM 1298 C CA . GLY A 1 157 ? 0.448 -0.114 13.489 1.00 91.75 157 GLY A CA 1
ATOM 1299 C C . GLY A 1 157 ? 1.938 -0.375 13.722 1.00 91.75 157 GLY A C 1
ATOM 1300 O O . GLY A 1 157 ? 2.456 -1.457 13.446 1.00 91.75 157 GLY A O 1
ATOM 1301 N N . SER A 1 158 ? 2.626 0.609 14.295 1.00 85.56 158 SER A N 1
ATOM 1302 C CA . SER A 1 158 ? 4.088 0.634 14.448 1.00 85.56 158 SER A CA 1
ATOM 1303 C C . SER A 1 158 ? 4.655 -0.225 15.587 1.00 85.56 158 SER A C 1
ATOM 1305 O O . SER A 1 158 ? 5.874 -0.315 15.737 1.00 85.56 158 SER A O 1
ATOM 1307 N N . LYS A 1 159 ? 3.815 -0.886 16.398 1.00 90.56 159 LYS A N 1
ATOM 1308 C CA . LYS A 1 159 ? 4.304 -1.803 17.447 1.00 90.56 159 LYS A CA 1
ATOM 1309 C C . LYS A 1 159 ? 4.876 -3.086 16.833 1.00 90.56 159 LYS A C 1
ATOM 1311 O O . LYS A 1 159 ? 4.590 -3.417 15.689 1.00 90.56 159 LYS A O 1
ATOM 1316 N N . LYS A 1 160 ? 5.661 -3.835 17.619 1.00 92.19 160 LYS A N 1
ATOM 1317 C CA . LYS A 1 160 ? 6.286 -5.117 17.213 1.00 92.19 160 LYS A CA 1
ATOM 1318 C C . LYS A 1 160 ? 5.312 -6.298 17.140 1.00 92.19 160 LYS A C 1
ATOM 1320 O O . LYS A 1 160 ? 5.648 -7.350 16.606 1.00 92.19 160 LYS A O 1
ATOM 1325 N N . GLU A 1 161 ? 4.131 -6.130 17.723 1.00 96.94 161 GLU A N 1
ATOM 1326 C CA . GLU A 1 161 ? 3.096 -7.147 17.791 1.00 96.94 161 GLU A CA 1
ATOM 1327 C C . GLU A 1 161 ? 1.745 -6.552 17.415 1.00 96.94 161 GLU A C 1
ATOM 1329 O O . GLU A 1 161 ? 1.386 -5.458 17.860 1.00 96.94 161 GLU A O 1
ATOM 1334 N N . SER A 1 162 ? 0.978 -7.330 16.654 1.00 98.06 162 SER A N 1
ATOM 1335 C CA . SER A 1 162 ? -0.404 -7.028 16.304 1.00 98.06 162 SER A CA 1
ATOM 1336 C C . SER A 1 162 ? -1.317 -8.201 16.620 1.00 98.06 162 SER A C 1
ATOM 1338 O O . SER A 1 162 ? -0.939 -9.362 16.467 1.00 98.06 162 SER A O 1
ATOM 1340 N N . ILE A 1 163 ? -2.542 -7.898 17.044 1.00 98.44 163 ILE A N 1
ATOM 1341 C CA . ILE A 1 163 ? -3.582 -8.903 17.260 1.00 98.44 163 ILE A CA 1
ATOM 1342 C C . ILE A 1 163 ? -4.795 -8.527 16.430 1.00 98.44 163 ILE A C 1
ATOM 1344 O O . ILE A 1 163 ? -5.304 -7.417 16.560 1.00 98.44 163 ILE A O 1
ATOM 1348 N N . ILE A 1 164 ? -5.272 -9.466 15.621 1.00 98.50 164 ILE A N 1
ATOM 1349 C CA . ILE A 1 164 ? -6.407 -9.282 14.723 1.00 98.50 164 ILE A CA 1
ATOM 1350 C C . ILE A 1 164 ? -7.540 -10.201 15.167 1.00 98.50 164 ILE A C 1
ATOM 1352 O O . ILE A 1 164 ? -7.350 -11.406 15.334 1.00 98.50 164 ILE A O 1
ATOM 1356 N N . TYR A 1 165 ? -8.730 -9.634 15.312 1.00 98.19 165 TYR A N 1
ATOM 1357 C CA . TYR A 1 165 ? -9.995 -10.361 15.344 1.00 98.19 165 TYR A CA 1
ATOM 1358 C C . TYR A 1 165 ? -10.887 -9.832 14.227 1.00 98.19 165 TYR A C 1
ATOM 1360 O O . TYR A 1 165 ? -10.838 -8.646 13.907 1.00 98.19 165 TYR A O 1
ATOM 1368 N N . LEU A 1 166 ? -11.708 -10.702 13.647 1.00 98.06 166 LEU A N 1
ATOM 1369 C CA . LEU A 1 166 ? -12.655 -10.334 12.597 1.00 98.06 166 LEU A CA 1
ATOM 1370 C C . LEU A 1 166 ? -14.093 -10.405 13.116 1.00 98.06 166 LEU A C 1
ATOM 1372 O O . LEU A 1 166 ? -14.410 -11.210 13.992 1.00 98.06 166 LEU A O 1
ATOM 1376 N N . THR A 1 167 ? -14.965 -9.576 12.553 1.00 97.56 167 THR A N 1
ATOM 1377 C CA . THR A 1 167 ? -16.383 -9.472 12.904 1.00 97.56 167 THR A CA 1
ATOM 1378 C C . THR A 1 167 ? -17.232 -9.172 11.668 1.00 97.56 167 THR A C 1
ATOM 1380 O O . THR A 1 167 ? -16.774 -8.545 10.716 1.00 97.56 167 THR A O 1
ATOM 1383 N N . ASN A 1 168 ? -18.498 -9.588 11.681 1.00 97.25 168 ASN A N 1
ATOM 1384 C CA . ASN A 1 168 ? -19.450 -9.277 10.608 1.00 97.25 168 ASN A CA 1
ATOM 1385 C C . ASN A 1 168 ? -19.944 -7.819 10.653 1.00 97.25 168 ASN A C 1
ATOM 1387 O O . ASN A 1 168 ? -20.610 -7.363 9.729 1.00 97.25 168 ASN A O 1
ATOM 1391 N N . SER A 1 169 ? -19.663 -7.085 11.734 1.00 96.44 169 SER A N 1
ATOM 1392 C CA . SER A 1 169 ? -20.117 -5.701 11.896 1.00 96.44 169 SER A CA 1
ATOM 1393 C C . SER A 1 169 ? -19.070 -4.698 11.405 1.00 96.44 169 SER A C 1
ATOM 1395 O O . SER A 1 169 ? -17.918 -4.785 11.831 1.00 96.44 169 SER A O 1
ATOM 1397 N N . PRO A 1 170 ? -19.442 -3.697 10.589 1.00 93.94 170 PRO A N 1
ATOM 1398 C CA . PRO A 1 170 ? -18.505 -2.658 10.184 1.00 93.94 170 PRO A CA 1
ATOM 1399 C C . PRO A 1 170 ? -18.006 -1.860 11.403 1.00 93.94 170 PRO A C 1
ATOM 1401 O O . PRO A 1 170 ? -18.761 -1.665 12.368 1.00 93.94 170 PRO A O 1
ATOM 1404 N N . PRO A 1 171 ? -16.755 -1.362 11.387 1.00 93.31 171 PRO A N 1
ATOM 1405 C CA . PRO A 1 171 ? -16.222 -0.589 12.498 1.00 93.31 171 PRO A C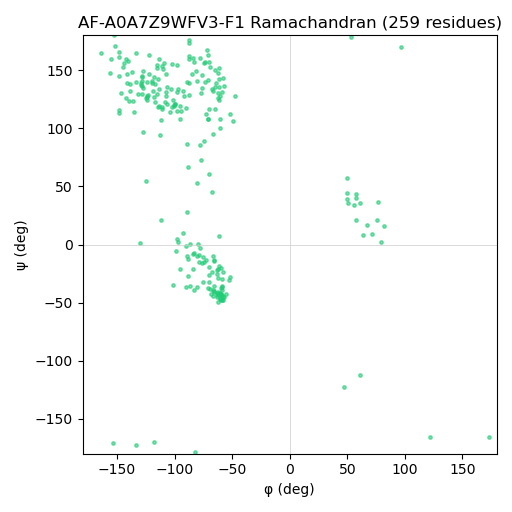A 1
ATOM 1406 C C . PRO A 1 171 ? -17.030 0.686 12.737 1.00 93.31 171 PRO A C 1
ATOM 1408 O O . PRO A 1 171 ? -17.355 1.413 11.803 1.00 93.31 171 PRO A O 1
ATOM 1411 N N . LYS A 1 172 ? -17.322 0.967 14.013 1.00 92.06 172 LYS A N 1
ATOM 1412 C CA . LYS A 1 172 ? -18.012 2.192 14.466 1.00 92.06 172 LYS A CA 1
ATOM 1413 C C . LYS A 1 172 ? -17.056 3.281 14.958 1.00 92.06 172 LYS A C 1
ATOM 1415 O O . LYS A 1 172 ? -17.507 4.336 15.389 1.00 92.06 172 LYS A O 1
ATOM 1420 N N . VAL A 1 173 ? -15.754 3.031 14.883 1.00 92.44 173 VAL A N 1
ATOM 1421 C CA . VAL A 1 173 ? -14.693 3.992 15.204 1.00 92.44 173 VAL A CA 1
ATOM 1422 C C . VAL A 1 173 ? -13.981 4.435 13.924 1.00 92.44 173 VAL A C 1
ATOM 1424 O O . VAL A 1 173 ? -14.051 3.701 12.933 1.00 92.44 173 VAL A O 1
ATOM 1427 N N . PRO A 1 174 ? -13.336 5.611 13.907 1.00 94.81 174 PRO A N 1
ATOM 1428 C CA . PRO A 1 174 ? -12.515 6.024 12.779 1.00 94.81 174 PRO A CA 1
ATOM 1429 C C . PRO A 1 174 ? -11.331 5.085 12.528 1.00 94.81 174 PRO A C 1
ATOM 1431 O O . PRO A 1 174 ? -10.817 4.466 13.459 1.00 94.81 174 PRO A O 1
ATOM 1434 N N . PHE A 1 175 ? -10.886 5.002 11.276 1.00 96.12 175 PHE A N 1
ATOM 1435 C CA . PHE A 1 175 ? -9.753 4.167 10.868 1.00 96.12 175 PHE A CA 1
ATOM 1436 C C . PHE A 1 175 ? -9.099 4.691 9.587 1.00 96.12 175 PHE A C 1
ATOM 1438 O O . PHE A 1 175 ? -9.741 5.396 8.806 1.00 96.12 175 PHE A O 1
ATOM 1445 N N . ILE A 1 176 ? -7.847 4.312 9.327 1.00 96.88 176 ILE A N 1
ATOM 1446 C CA . ILE A 1 176 ? -7.189 4.586 8.044 1.00 96.88 176 ILE A CA 1
ATOM 1447 C C . ILE A 1 176 ? -7.821 3.704 6.963 1.00 96.88 176 ILE A C 1
ATOM 1449 O O . ILE A 1 176 ? -7.621 2.491 6.928 1.00 96.88 176 ILE A O 1
ATOM 1453 N N . LYS A 1 177 ? -8.601 4.313 6.071 1.00 96.25 177 LYS A N 1
ATOM 1454 C CA . LYS A 1 177 ? -9.208 3.630 4.922 1.00 96.25 177 LYS A CA 1
ATOM 1455 C C . LYS A 1 177 ? -8.209 3.472 3.777 1.00 96.25 177 LYS A C 1
ATOM 1457 O O . LYS A 1 177 ? -8.239 2.472 3.068 1.00 96.25 177 LYS A O 1
ATOM 1462 N N . ARG A 1 178 ? -7.344 4.471 3.586 1.00 94.44 178 ARG A N 1
ATOM 1463 C CA . ARG A 1 178 ? -6.347 4.516 2.511 1.00 94.44 178 ARG A CA 1
ATOM 1464 C C . ARG A 1 178 ? -5.182 5.423 2.882 1.00 94.44 178 ARG A C 1
ATOM 1466 O O . ARG A 1 178 ? -5.387 6.449 3.532 1.00 94.44 178 ARG A O 1
ATOM 1473 N N . SER A 1 179 ? -3.988 5.085 2.403 1.00 93.25 179 SER A N 1
ATOM 1474 C CA . SER A 1 179 ? -2.843 5.990 2.384 1.00 93.25 179 SER A CA 1
ATOM 1475 C C . SER A 1 179 ? -1.928 5.711 1.190 1.00 93.25 179 SER A C 1
ATOM 1477 O O . SER A 1 179 ? -1.751 4.557 0.807 1.00 93.25 179 SER A O 1
ATOM 1479 N N . THR A 1 180 ? -1.335 6.762 0.626 1.00 92.12 180 THR A N 1
ATOM 1480 C CA . THR A 1 180 ? -0.276 6.676 -0.399 1.00 92.12 180 THR A CA 1
ATOM 1481 C C . THR A 1 180 ? 1.134 6.707 0.204 1.00 92.12 180 THR A C 1
ATOM 1483 O O . THR A 1 180 ? 2.112 6.894 -0.518 1.00 92.12 180 THR A O 1
ATOM 1486 N N . GLY A 1 181 ? 1.243 6.599 1.528 1.00 90.12 181 GLY A N 1
ATOM 1487 C CA . GLY A 1 181 ? 2.498 6.638 2.266 1.00 90.12 181 GLY A CA 1
ATOM 1488 C C . GLY A 1 181 ? 2.401 5.858 3.572 1.00 90.12 181 GLY A C 1
ATOM 1489 O O . GLY A 1 181 ? 1.368 5.278 3.915 1.00 90.12 181 GLY A O 1
ATOM 1490 N N . ARG A 1 182 ? 3.500 5.832 4.319 1.00 89.56 182 ARG A N 1
ATOM 1491 C CA . ARG A 1 182 ? 3.569 5.158 5.607 1.00 89.56 182 ARG A CA 1
ATOM 1492 C C . ARG A 1 182 ? 2.894 6.007 6.667 1.00 89.56 182 ARG A C 1
ATOM 1494 O O . ARG A 1 182 ? 3.222 7.178 6.826 1.00 89.56 182 ARG A O 1
ATOM 1501 N N . ILE A 1 183 ? 2.012 5.379 7.433 1.00 91.19 183 ILE A N 1
ATOM 1502 C CA . ILE A 1 183 ? 1.478 5.934 8.673 1.00 91.19 183 ILE A CA 1
ATOM 1503 C C . ILE A 1 183 ? 2.321 5.371 9.813 1.00 91.19 183 ILE A C 1
ATOM 1505 O O . ILE A 1 183 ? 2.257 4.176 10.098 1.00 91.19 183 ILE A O 1
ATOM 1509 N N . GLU A 1 184 ? 3.152 6.209 10.420 1.00 89.50 184 GLU A N 1
ATOM 1510 C CA . GLU A 1 184 ? 4.026 5.811 11.531 1.00 89.50 184 GLU A CA 1
ATOM 1511 C C . GLU A 1 184 ? 3.296 5.918 12.871 1.00 89.50 184 GLU A C 1
ATOM 1513 O O . GLU A 1 184 ? 3.460 5.069 13.752 1.00 89.50 184 GLU A O 1
ATOM 1518 N N . GLU A 1 185 ? 2.438 6.931 12.992 1.00 90.50 185 GLU A N 1
ATOM 1519 C CA . GLU A 1 185 ? 1.602 7.183 14.160 1.00 90.50 185 GLU A CA 1
ATOM 1520 C C . GLU A 1 185 ? 0.231 7.670 13.702 1.00 90.50 185 GLU A C 1
ATOM 1522 O O . GLU A 1 185 ? 0.123 8.465 12.766 1.00 90.50 185 GLU A O 1
ATOM 1527 N N . PHE A 1 186 ? -0.818 7.181 14.356 1.00 93.00 186 PHE A N 1
ATOM 1528 C CA . PHE A 1 186 ? -2.191 7.601 14.118 1.00 93.00 186 PHE A CA 1
ATOM 1529 C C . PHE A 1 186 ? -2.982 7.510 15.414 1.00 93.00 186 PHE A C 1
ATOM 1531 O O . PHE A 1 186 ? -3.206 6.418 15.938 1.00 93.00 186 PHE A O 1
ATOM 1538 N N . GLU A 1 187 ? -3.436 8.659 15.902 1.00 92.06 187 GLU A N 1
ATOM 1539 C CA . GLU A 1 187 ? -4.279 8.748 17.085 1.00 92.06 187 GLU A CA 1
ATOM 1540 C C . GLU A 1 187 ? -5.419 9.738 16.865 1.00 92.06 187 GLU A C 1
ATOM 1542 O O . GLU A 1 187 ? -5.293 10.738 16.155 1.00 92.06 187 GLU A O 1
ATOM 1547 N N . MET A 1 188 ? -6.557 9.468 17.500 1.00 90.88 188 MET A N 1
ATOM 1548 C CA . MET A 1 188 ? -7.713 10.353 17.463 1.00 90.88 188 MET A CA 1
ATOM 1549 C C . MET A 1 188 ? -8.264 10.579 18.863 1.00 90.88 188 MET A C 1
ATOM 1551 O O . MET A 1 188 ? -8.579 9.631 19.578 1.00 90.88 188 MET A O 1
ATOM 1555 N N . ASN A 1 189 ? -8.453 11.849 19.215 1.00 91.69 189 ASN A N 1
ATOM 1556 C CA . ASN A 1 189 ? -9.105 12.273 20.446 1.00 91.69 189 ASN A CA 1
ATOM 1557 C C . ASN A 1 189 ? -10.224 13.268 20.110 1.00 91.69 189 ASN A C 1
ATOM 1559 O O . ASN A 1 189 ? -9.991 14.456 19.865 1.00 91.69 189 ASN A O 1
ATOM 1563 N N . GLY A 1 190 ? -11.456 12.761 20.030 1.00 90.62 190 GLY A N 1
ATOM 1564 C CA . GLY A 1 190 ? -12.616 13.546 19.613 1.00 90.62 190 GLY A CA 1
ATOM 1565 C C . GLY A 1 190 ? -12.452 14.090 18.191 1.00 90.62 190 GLY A C 1
ATOM 1566 O O . GLY A 1 190 ? -12.474 13.332 17.222 1.00 90.62 190 GLY A O 1
ATOM 1567 N N . GLN A 1 191 ? -12.319 15.413 18.060 1.00 93.69 191 GLN A N 1
ATOM 1568 C CA . GLN A 1 191 ? -12.086 16.087 16.776 1.00 93.69 191 GLN A CA 1
ATOM 1569 C C . GLN A 1 191 ? -10.612 16.431 16.507 1.00 93.69 191 GLN A C 1
ATOM 1571 O O . GLN A 1 191 ? -10.325 17.087 15.505 1.00 93.69 191 GLN A O 1
ATOM 1576 N N . LYS A 1 192 ? -9.684 16.013 17.375 1.00 96.19 192 LYS A N 1
ATOM 1577 C CA . LYS A 1 192 ? -8.241 16.142 17.148 1.00 96.19 192 LYS A CA 1
ATOM 1578 C C . LYS A 1 192 ? -7.682 14.839 16.590 1.00 96.19 192 LYS A C 1
ATOM 1580 O O . LYS A 1 192 ? -8.009 13.766 17.098 1.00 96.19 192 LYS A O 1
ATOM 1585 N N . ILE A 1 193 ? -6.859 14.943 15.556 1.00 95.25 193 ILE A N 1
ATOM 1586 C CA . ILE A 1 193 ? -6.184 13.819 14.906 1.00 95.25 193 ILE A CA 1
ATOM 1587 C C . ILE A 1 193 ? -4.692 14.094 14.951 1.00 95.25 193 ILE A C 1
ATOM 1589 O O . ILE A 1 193 ? -4.278 15.169 14.529 1.00 95.25 193 ILE A O 1
ATOM 1593 N N . TYR A 1 194 ? -3.922 13.126 15.427 1.00 94.88 194 TYR A N 1
ATOM 1594 C CA . TYR A 1 194 ? -2.467 13.133 15.386 1.00 94.88 194 TYR A CA 1
ATOM 1595 C C . TYR A 1 194 ? -2.015 12.121 14.342 1.00 94.88 194 TYR A C 1
ATOM 1597 O O . TYR A 1 194 ? -2.474 10.976 14.350 1.00 94.88 194 TYR A O 1
ATOM 1605 N N . LEU A 1 195 ? -1.163 12.554 13.418 1.00 93.81 195 LEU A N 1
ATOM 1606 C CA . LEU A 1 195 ? -0.710 11.727 12.309 1.00 93.81 195 LEU A CA 1
ATOM 1607 C C . LEU A 1 195 ? 0.778 11.945 12.042 1.00 93.81 195 LEU A C 1
ATOM 1609 O O . LEU A 1 195 ? 1.198 13.053 11.728 1.00 93.81 195 LEU A O 1
ATOM 1613 N N . LYS A 1 196 ? 1.578 10.886 12.073 1.00 92.69 196 LYS A N 1
ATOM 1614 C CA . LYS A 1 196 ? 2.945 10.933 11.548 1.00 92.69 196 LYS A CA 1
ATOM 1615 C C . LYS A 1 196 ? 2.990 10.175 10.236 1.00 92.69 196 LYS A C 1
ATOM 1617 O O . LYS A 1 196 ? 2.635 8.995 10.188 1.00 92.69 196 LYS A O 1
ATOM 1622 N N . TYR A 1 197 ? 3.378 10.866 9.174 1.00 91.25 197 TYR A N 1
ATOM 1623 C CA . TYR A 1 197 ? 3.272 10.365 7.815 1.00 91.25 197 TYR A CA 1
ATOM 1624 C C . TYR A 1 197 ? 4.601 10.512 7.070 1.00 91.25 197 TYR A C 1
ATOM 1626 O O . TYR A 1 197 ? 5.277 11.530 7.184 1.00 91.25 197 TYR A O 1
ATOM 1634 N N . ARG A 1 198 ? 4.960 9.494 6.285 1.00 89.06 198 ARG A N 1
ATOM 1635 C CA . ARG A 1 198 ? 6.171 9.477 5.456 1.00 89.06 198 ARG A CA 1
ATOM 1636 C C . ARG A 1 198 ? 5.852 8.919 4.074 1.00 89.06 198 ARG A C 1
ATOM 1638 O O . ARG A 1 198 ? 5.353 7.802 3.965 1.00 89.06 198 ARG A O 1
ATOM 1645 N N . GLY A 1 199 ? 6.138 9.658 3.011 1.00 86.25 199 GLY A N 1
ATOM 1646 C CA . GLY A 1 199 ? 5.942 9.202 1.633 1.00 86.25 199 GLY A CA 1
ATOM 1647 C C . GLY A 1 199 ? 6.886 9.906 0.663 1.00 86.25 199 GLY A C 1
ATOM 1648 O O . GLY A 1 199 ? 7.763 10.640 1.095 1.00 86.25 199 GLY A O 1
ATOM 1649 N N . PHE A 1 200 ? 6.683 9.715 -0.647 1.00 76.88 200 PHE A N 1
ATOM 1650 C CA . PHE A 1 200 ? 7.568 10.256 -1.703 1.00 76.88 200 PHE A CA 1
ATOM 1651 C C . PHE A 1 200 ? 6.846 11.010 -2.822 1.00 76.88 200 PHE A C 1
ATOM 1653 O O . PHE A 1 200 ? 7.460 11.437 -3.791 1.00 76.88 200 PHE A O 1
ATOM 1660 N N . SER A 1 201 ? 5.526 11.137 -2.747 1.00 71.25 201 SER A N 1
ATOM 1661 C CA . SER A 1 201 ? 4.712 11.779 -3.782 1.00 71.25 201 SER A CA 1
ATOM 1662 C C . SER A 1 201 ? 3.727 12.753 -3.144 1.00 71.25 201 SER A C 1
ATOM 1664 O O . SER A 1 201 ? 3.792 13.004 -1.940 1.00 71.25 201 SER A O 1
ATOM 1666 N N . LYS A 1 202 ? 2.799 13.326 -3.921 1.00 79.88 202 LYS A N 1
ATOM 1667 C CA . LYS A 1 202 ? 1.683 14.089 -3.343 1.00 79.88 202 LYS A CA 1
ATOM 1668 C C . LYS A 1 202 ? 0.866 13.157 -2.455 1.00 79.88 202 LYS A C 1
ATOM 1670 O O . LYS A 1 202 ? 0.074 12.367 -2.962 1.00 79.88 202 LYS A O 1
ATOM 1675 N N . GLY A 1 203 ? 1.090 13.243 -1.148 1.00 85.88 203 GLY A N 1
ATOM 1676 C CA . GLY A 1 203 ? 0.515 12.296 -0.213 1.00 85.88 203 GLY A CA 1
ATOM 1677 C C . GLY A 1 203 ? -0.986 12.496 -0.060 1.00 85.88 203 GLY A C 1
ATOM 1678 O O . GLY A 1 203 ? -1.478 13.631 -0.024 1.00 85.88 203 GLY A O 1
ATOM 1679 N N . GLU A 1 204 ? -1.703 11.387 0.054 1.00 92.31 204 GLU A N 1
ATOM 1680 C CA . GLU A 1 204 ? -3.099 11.345 0.450 1.00 92.31 204 GLU A CA 1
ATOM 1681 C C . GLU A 1 204 ? -3.294 10.344 1.592 1.00 92.31 204 GLU A C 1
ATOM 1683 O O . GLU A 1 204 ? -2.767 9.228 1.576 1.00 92.31 204 GLU A O 1
ATOM 1688 N N . VAL A 1 205 ? -4.091 10.745 2.581 1.00 95.06 205 VAL A N 1
ATOM 1689 C CA . VAL A 1 205 ? -4.596 9.875 3.644 1.00 95.06 205 VAL A CA 1
ATOM 1690 C C . VAL A 1 205 ? -6.106 10.046 3.725 1.00 95.06 205 VAL A C 1
ATOM 1692 O O . VAL A 1 205 ? -6.616 11.167 3.799 1.00 95.06 205 VAL A O 1
ATOM 1695 N N . VAL A 1 206 ? -6.827 8.927 3.723 1.00 96.75 206 VAL A N 1
ATOM 1696 C CA . VAL A 1 206 ? -8.283 8.889 3.883 1.00 96.75 206 VAL A CA 1
ATOM 1697 C C . VAL A 1 206 ? -8.608 8.202 5.197 1.00 96.75 206 VAL A C 1
ATOM 1699 O O . VAL A 1 206 ? -8.298 7.024 5.387 1.00 96.75 206 VAL A O 1
ATOM 1702 N N . ILE A 1 207 ? -9.274 8.927 6.088 1.00 97.31 207 ILE A N 1
ATOM 1703 C CA . ILE A 1 207 ? -9.781 8.398 7.353 1.00 97.31 207 ILE A CA 1
ATOM 1704 C C . ILE A 1 207 ? -11.269 8.119 7.174 1.00 97.31 207 ILE A C 1
ATOM 1706 O O . ILE A 1 207 ? -12.047 9.025 6.873 1.00 97.31 207 ILE A O 1
ATOM 1710 N N . GLY A 1 208 ? -11.659 6.858 7.329 1.00 96.69 208 GLY A N 1
ATOM 1711 C CA . GLY A 1 208 ? -13.042 6.414 7.229 1.00 96.69 208 GLY A CA 1
ATOM 1712 C C . GLY A 1 208 ? -13.782 6.519 8.558 1.00 96.69 208 GLY A C 1
ATOM 1713 O O . GLY A 1 208 ? -13.173 6.528 9.626 1.00 96.69 208 GLY A O 1
ATOM 1714 N N . ASN A 1 209 ? -15.112 6.547 8.473 1.00 95.31 209 ASN A N 1
ATOM 1715 C CA . ASN A 1 209 ? -16.032 6.477 9.607 1.00 95.31 209 ASN A CA 1
ATOM 1716 C C . ASN A 1 209 ? -15.829 7.584 10.670 1.00 95.31 209 ASN A C 1
ATOM 1718 O O . ASN A 1 209 ? -15.927 7.363 11.878 1.00 95.31 209 ASN A O 1
ATOM 1722 N N . VAL A 1 210 ? -15.567 8.806 10.204 1.00 96.06 210 VAL A N 1
ATOM 1723 C CA . VAL A 1 210 ? -15.637 10.031 11.015 1.00 96.06 210 VAL A CA 1
ATOM 1724 C C . VAL A 1 210 ? -17.061 10.609 11.012 1.00 96.06 210 VAL A C 1
ATOM 1726 O O . VAL A 1 210 ? -17.876 10.296 10.143 1.00 96.06 210 VAL A O 1
ATOM 1729 N N . GLN A 1 211 ? -17.385 11.489 11.965 1.00 95.50 211 GLN A N 1
ATOM 1730 C CA . GLN A 1 211 ? -18.695 12.152 12.007 1.00 95.50 211 GLN A CA 1
ATOM 1731 C C . GLN A 1 211 ? -18.891 13.008 10.751 1.00 95.50 211 GLN A C 1
ATOM 1733 O O . GLN A 1 211 ? -18.015 13.800 10.404 1.00 95.50 211 GLN A O 1
ATOM 1738 N N . LYS A 1 212 ? -20.037 12.865 10.079 1.00 96.12 212 LYS A N 1
ATOM 1739 C CA . LYS A 1 212 ? -20.355 13.532 8.805 1.00 96.12 212 LYS A CA 1
ATOM 1740 C C . LYS A 1 212 ? -20.447 15.052 8.959 1.00 96.12 212 LYS A C 1
ATOM 1742 O O . LYS A 1 212 ? -21.066 15.544 9.898 1.00 96.12 212 LYS A O 1
ATOM 1747 N N . GLY A 1 213 ? -19.847 15.801 8.031 1.00 93.50 213 GLY A N 1
ATOM 1748 C CA . GLY A 1 213 ? -19.885 17.269 8.011 1.00 93.50 213 GLY A CA 1
ATOM 1749 C C . GLY A 1 213 ? -19.210 17.964 9.203 1.00 93.50 213 GLY A C 1
ATOM 1750 O O . GLY A 1 213 ? -19.326 19.185 9.342 1.00 93.50 213 GLY A O 1
ATOM 1751 N N . ARG A 1 214 ? -18.503 17.219 10.057 1.00 95.88 214 ARG A N 1
ATOM 1752 C CA . ARG A 1 214 ? -17.812 17.734 11.241 1.00 95.88 214 ARG A CA 1
ATOM 1753 C C . ARG A 1 214 ? -16.431 18.266 10.854 1.00 95.88 214 ARG A C 1
ATOM 1755 O O . ARG A 1 214 ? -15.790 17.749 9.941 1.00 95.88 214 ARG A O 1
ATOM 1762 N N . ARG A 1 215 ? -15.972 19.316 11.542 1.00 97.19 215 ARG A N 1
ATOM 1763 C CA . ARG A 1 215 ? -14.598 19.820 11.401 1.00 97.19 215 ARG A CA 1
ATOM 1764 C C . ARG A 1 215 ? -13.664 19.083 12.353 1.00 97.19 215 ARG A C 1
ATOM 1766 O O . ARG A 1 215 ? -14.023 18.858 13.508 1.00 97.19 215 ARG A O 1
ATOM 1773 N N . TYR A 1 216 ? -12.480 18.764 11.853 1.00 96.94 216 TYR A N 1
ATOM 1774 C CA . TYR A 1 216 ? -11.398 18.098 12.559 1.00 96.94 216 TYR A CA 1
ATOM 1775 C C . TYR A 1 216 ? -10.137 18.953 12.484 1.00 96.94 216 TYR A C 1
ATOM 1777 O O . TYR A 1 216 ? -9.834 19.529 11.437 1.00 96.94 216 TYR A O 1
ATOM 1785 N N . ARG A 1 217 ? -9.406 19.014 13.596 1.00 97.06 217 ARG A N 1
ATOM 1786 C CA . ARG A 1 217 ? -8.056 19.573 13.664 1.00 97.06 217 ARG A CA 1
ATOM 1787 C C . ARG A 1 217 ? -7.073 18.421 13.499 1.00 97.06 217 ARG A C 1
ATOM 1789 O O . ARG A 1 217 ? -7.041 17.528 14.340 1.00 97.06 217 ARG A O 1
ATOM 1796 N N . VAL A 1 218 ? -6.315 18.436 12.414 1.00 95.88 218 VAL A N 1
ATOM 1797 C CA . VAL A 1 218 ? -5.303 17.427 12.105 1.00 95.88 218 VAL A CA 1
ATOM 1798 C C . VAL A 1 218 ? -3.941 18.027 12.401 1.00 95.88 218 VAL A C 1
ATOM 1800 O O . VAL A 1 218 ? -3.546 18.986 11.749 1.00 95.88 218 VAL A O 1
ATOM 1803 N N . GLU A 1 219 ? -3.253 17.484 13.392 1.00 94.94 219 GLU A N 1
ATOM 1804 C CA . GLU A 1 219 ? -1.857 17.772 13.698 1.00 94.94 219 GLU A CA 1
ATOM 1805 C C . GLU A 1 219 ? -1.029 16.662 13.066 1.00 94.94 219 GLU A C 1
ATOM 1807 O O . GLU A 1 219 ? -1.189 15.485 13.392 1.00 94.94 219 GLU A O 1
ATOM 1812 N N . MET A 1 220 ? -0.212 17.028 12.088 1.00 91.75 220 MET A N 1
ATOM 1813 C CA . MET A 1 220 ? 0.529 16.075 11.283 1.00 91.75 220 MET A CA 1
ATOM 1814 C C . MET A 1 220 ? 2.003 16.432 11.258 1.00 91.75 220 MET A C 1
ATOM 1816 O O . MET A 1 220 ? 2.337 17.607 11.180 1.00 91.75 220 MET A O 1
ATOM 1820 N N . THR A 1 221 ? 2.867 15.427 11.255 1.00 90.19 221 THR A N 1
ATOM 1821 C CA . THR A 1 221 ? 4.297 15.598 10.987 1.00 90.19 221 THR A CA 1
ATOM 1822 C C . THR A 1 221 ? 4.658 14.817 9.734 1.00 90.19 221 THR A C 1
ATOM 1824 O O . THR A 1 221 ? 4.367 13.620 9.656 1.00 90.19 221 THR A O 1
ATOM 1827 N N . ASP A 1 222 ? 5.281 15.498 8.774 1.00 84.25 222 ASP A N 1
ATOM 1828 C CA . ASP A 1 222 ? 5.908 14.895 7.597 1.00 84.25 222 ASP A CA 1
ATOM 1829 C C . ASP A 1 222 ? 7.423 15.178 7.574 1.00 84.25 222 ASP A C 1
ATOM 1831 O O . ASP A 1 222 ? 7.992 15.663 8.556 1.00 84.25 222 ASP A O 1
ATOM 1835 N N . GLU A 1 223 ? 8.098 14.864 6.466 1.00 77.81 223 GLU A N 1
ATOM 1836 C CA . GLU A 1 223 ? 9.545 15.086 6.318 1.00 77.81 223 GLU A CA 1
ATOM 1837 C C . GLU A 1 223 ? 9.962 16.566 6.374 1.00 77.81 223 GLU A C 1
ATOM 1839 O O . GLU A 1 223 ? 11.119 16.862 6.665 1.00 77.81 223 GLU A O 1
ATOM 1844 N N . LYS A 1 224 ? 9.047 17.506 6.104 1.00 82.06 224 LYS A N 1
ATOM 1845 C CA . LYS A 1 224 ? 9.304 18.952 6.198 1.00 82.06 224 LYS A CA 1
ATOM 1846 C C . LYS A 1 224 ? 9.038 19.504 7.595 1.00 82.06 224 LYS A C 1
ATOM 1848 O O . LYS A 1 224 ? 9.434 20.634 7.880 1.00 82.06 224 LYS A O 1
ATOM 1853 N N . GLY A 1 225 ? 8.392 18.723 8.457 1.00 85.06 225 GLY A N 1
ATOM 1854 C CA . GLY A 1 225 ? 8.120 19.066 9.845 1.00 85.06 225 GLY A CA 1
ATOM 1855 C C . GLY A 1 225 ? 6.629 19.049 10.193 1.00 85.06 225 GLY A C 1
ATOM 1856 O O . GLY A 1 225 ? 5.807 18.482 9.470 1.00 85.06 225 GLY A O 1
ATOM 1857 N N . PRO A 1 226 ? 6.264 19.625 11.349 1.00 90.44 226 PRO A N 1
ATOM 1858 C CA . PRO A 1 226 ? 4.891 19.627 11.825 1.00 90.44 226 PRO A CA 1
ATOM 1859 C C . PRO A 1 226 ? 4.021 20.642 11.071 1.00 90.44 226 PRO A C 1
ATOM 1861 O O . PRO A 1 226 ? 4.448 21.749 10.747 1.00 90.44 226 PRO A O 1
ATOM 1864 N N . MET A 1 227 ? 2.753 20.300 10.871 1.00 90.56 227 MET A N 1
ATOM 1865 C CA . MET A 1 227 ? 1.721 21.175 10.329 1.00 90.56 227 MET A CA 1
ATOM 1866 C C . MET A 1 227 ? 0.365 20.908 10.980 1.00 90.56 227 MET A C 1
ATOM 1868 O O . MET A 1 227 ? 0.087 19.817 11.478 1.00 90.56 227 MET A O 1
ATOM 1872 N N . VAL A 1 228 ? -0.508 21.914 10.947 1.00 93.75 228 VAL A N 1
ATOM 1873 C CA . VAL A 1 228 ? -1.868 21.815 11.484 1.00 93.75 228 VAL A CA 1
ATOM 1874 C C . VAL A 1 228 ? -2.871 22.180 10.401 1.00 93.75 228 VAL A C 1
ATOM 1876 O O . VAL A 1 228 ? -2.803 23.257 9.812 1.00 93.75 228 VAL A O 1
ATOM 1879 N N . LEU A 1 229 ? -3.830 21.292 10.158 1.00 93.62 229 LEU A N 1
ATOM 1880 C CA . LEU A 1 229 ? -4.887 21.463 9.167 1.00 93.62 229 LEU A CA 1
ATOM 1881 C C . LEU A 1 229 ? -6.254 21.476 9.854 1.00 93.62 229 LEU A C 1
ATOM 1883 O O . LEU A 1 229 ? -6.501 20.735 10.805 1.00 93.62 229 LEU A O 1
ATOM 1887 N N . SER A 1 230 ? -7.173 22.294 9.344 1.00 95.81 230 SER A N 1
ATOM 1888 C CA . SER A 1 230 ? -8.585 22.268 9.736 1.00 95.81 230 SER A CA 1
ATOM 1889 C C . SER A 1 230 ? -9.407 21.765 8.560 1.00 95.81 230 SER A C 1
ATOM 1891 O O . SER A 1 230 ? -9.568 22.461 7.558 1.00 95.81 230 SER A O 1
ATOM 1893 N N . LEU A 1 231 ? -9.895 20.531 8.661 1.00 96.25 231 LEU A N 1
ATOM 1894 C CA . LEU A 1 231 ? -10.550 19.829 7.561 1.00 96.25 231 LEU A CA 1
ATOM 1895 C C . LEU A 1 231 ? -11.987 19.480 7.935 1.00 96.25 231 LEU A C 1
ATOM 1897 O O . LEU A 1 231 ? -12.282 19.103 9.068 1.00 96.25 231 LEU A O 1
ATOM 1901 N N . LYS A 1 232 ? -12.901 19.604 6.972 1.00 96.88 232 LYS A N 1
ATOM 1902 C CA . LYS A 1 232 ? -14.297 19.185 7.131 1.00 96.88 232 LYS A CA 1
ATOM 1903 C C . LYS A 1 232 ? -14.472 17.802 6.512 1.00 96.88 232 LYS A C 1
ATOM 1905 O O . LYS A 1 232 ? -14.049 17.586 5.378 1.00 96.88 232 LYS A O 1
ATOM 1910 N N . SER A 1 233 ? -15.099 16.884 7.240 1.00 97.06 233 SER A N 1
ATOM 1911 C CA . SER A 1 233 ? -15.418 15.559 6.715 1.00 97.06 233 SER A CA 1
ATOM 1912 C C . SER A 1 233 ? -16.507 15.615 5.640 1.00 97.06 233 SER A C 1
ATOM 1914 O O . SER A 1 233 ? -17.367 16.503 5.623 1.00 97.06 233 SER A O 1
ATOM 1916 N N . THR A 1 234 ? -16.475 14.640 4.738 1.00 96.25 234 THR A N 1
ATOM 1917 C CA . THR A 1 234 ? -17.440 14.481 3.652 1.00 96.25 234 THR A CA 1
ATOM 1918 C C . THR A 1 234 ? -18.804 14.018 4.177 1.00 96.25 234 THR A C 1
ATOM 1920 O O . THR A 1 234 ? -18.946 13.559 5.317 1.00 96.25 234 THR A O 1
ATOM 1923 N N . ALA A 1 235 ? -19.830 14.087 3.324 1.00 93.94 235 ALA A N 1
ATOM 1924 C CA . ALA A 1 235 ? -21.158 13.540 3.622 1.00 93.94 235 ALA A CA 1
ATOM 1925 C C . ALA A 1 235 ? -21.147 12.012 3.842 1.00 93.94 235 ALA A C 1
ATOM 1927 O O . ALA A 1 235 ? -22.023 11.471 4.519 1.00 93.94 235 ALA A O 1
ATOM 1928 N N . ASN A 1 236 ? -20.118 11.327 3.335 1.00 93.62 236 ASN A N 1
ATOM 1929 C CA . ASN A 1 236 ? -19.934 9.885 3.483 1.00 93.62 236 ASN A CA 1
ATOM 1930 C C . ASN A 1 236 ? -19.200 9.506 4.779 1.00 93.62 236 ASN A C 1
ATOM 1932 O O . ASN A 1 236 ? -19.008 8.324 5.042 1.00 93.62 236 ASN A O 1
ATOM 1936 N N . GLY A 1 237 ? -18.826 10.484 5.614 1.00 95.25 237 GLY A N 1
ATOM 1937 C CA . GLY A 1 237 ? -18.103 10.225 6.860 1.00 95.25 237 GLY A CA 1
ATOM 1938 C C . GLY A 1 237 ? -16.629 9.915 6.624 1.00 95.25 237 GLY A C 1
ATOM 1939 O O . GLY A 1 237 ? -16.057 9.077 7.316 1.00 95.25 237 GLY A O 1
ATOM 1940 N N . GLU A 1 238 ? -16.015 10.579 5.646 1.00 97.00 238 GLU A N 1
ATOM 1941 C CA . GLU A 1 238 ? -14.582 10.469 5.371 1.00 97.00 238 GLU A CA 1
ATOM 1942 C C . GLU A 1 238 ? -13.883 11.799 5.633 1.00 97.00 238 GLU A C 1
ATOM 1944 O O . GLU A 1 238 ? -14.420 12.862 5.321 1.00 97.00 238 GLU A O 1
ATOM 1949 N N . LEU A 1 239 ? -12.671 11.753 6.174 1.00 97.25 239 LEU A N 1
ATOM 1950 C CA . LEU A 1 239 ? -11.769 12.897 6.210 1.00 97.25 239 LEU A CA 1
ATOM 1951 C C . LEU A 1 239 ? -10.635 12.639 5.226 1.00 97.25 239 LEU A C 1
ATOM 1953 O O . LEU A 1 239 ? -9.941 11.631 5.348 1.00 97.25 239 LEU A O 1
ATOM 1957 N N . VAL A 1 240 ? -10.454 13.535 4.256 1.00 96.44 240 VAL A N 1
ATOM 1958 C CA . VAL A 1 240 ? -9.410 13.388 3.238 1.00 96.44 240 VAL A CA 1
ATOM 1959 C C . VAL A 1 240 ? -8.345 14.452 3.437 1.00 96.44 240 VAL A C 1
ATOM 1961 O O . VAL A 1 240 ? -8.628 15.646 3.338 1.00 96.44 240 VAL A O 1
ATOM 1964 N N . ILE A 1 241 ? -7.123 14.004 3.695 1.00 93.81 241 ILE A N 1
ATOM 1965 C CA . ILE A 1 241 ? -5.926 14.834 3.792 1.00 93.81 241 ILE A CA 1
ATOM 1966 C C . ILE A 1 241 ? -5.188 14.677 2.463 1.00 93.81 241 ILE A C 1
ATOM 1968 O O . ILE A 1 241 ? -4.845 13.559 2.094 1.00 93.81 241 ILE A O 1
ATOM 1972 N N . ARG A 1 242 ? -4.984 15.772 1.724 1.00 90.94 242 ARG A N 1
ATOM 1973 C CA . ARG A 1 242 ? -4.346 15.772 0.394 1.00 90.94 242 ARG A CA 1
ATOM 1974 C C . ARG A 1 242 ? -3.131 16.671 0.363 1.00 90.94 242 ARG A C 1
ATOM 1976 O O . ARG A 1 242 ? -3.028 17.591 1.167 1.00 90.94 242 ARG A O 1
ATOM 1983 N N . ASN A 1 243 ? -2.303 16.462 -0.659 1.00 81.38 243 ASN A N 1
ATOM 1984 C CA . ASN A 1 243 ? -1.101 17.249 -0.919 1.00 81.38 243 ASN A CA 1
ATOM 1985 C C . ASN A 1 243 ? -0.156 17.259 0.290 1.00 81.38 243 ASN A C 1
ATOM 1987 O O . ASN A 1 243 ? 0.509 18.263 0.528 1.00 81.38 243 ASN A O 1
ATOM 1991 N N . ILE A 1 244 ? -0.107 16.151 1.042 1.00 82.00 244 ILE A N 1
ATOM 1992 C CA . ILE A 1 244 ? 0.853 15.996 2.136 1.00 82.00 244 ILE A CA 1
ATOM 1993 C C . ILE A 1 244 ? 2.246 16.067 1.515 1.00 82.00 244 ILE A C 1
ATOM 1995 O O . ILE A 1 244 ? 2.527 15.353 0.541 1.00 82.00 244 ILE A O 1
ATOM 1999 N N . HIS A 1 245 ? 3.069 16.988 2.008 1.00 67.00 245 HIS A N 1
ATOM 2000 C CA . HIS A 1 245 ? 4.377 17.248 1.436 1.00 67.00 245 HIS A CA 1
ATOM 2001 C C . HIS A 1 245 ? 5.329 16.103 1.789 1.00 67.00 245 HIS A C 1
ATOM 2003 O O . HIS A 1 245 ? 5.297 15.565 2.884 1.00 67.00 245 HIS A O 1
ATOM 2009 N N . ASN A 1 246 ? 6.163 15.702 0.835 1.00 59.19 246 ASN A N 1
ATOM 2010 C CA . ASN A 1 246 ? 7.046 14.549 0.981 1.00 59.19 246 ASN A CA 1
ATOM 2011 C C . ASN A 1 246 ? 8.327 14.779 0.201 1.00 59.19 246 ASN A C 1
ATOM 2013 O O . ASN A 1 246 ? 8.269 14.827 -1.033 1.00 59.19 246 ASN A O 1
ATOM 2017 N N . GLY A 1 247 ? 9.441 14.915 0.918 1.00 49.59 247 GLY A N 1
ATOM 2018 C CA . GLY A 1 247 ? 10.776 15.054 0.356 1.00 49.59 247 GLY A CA 1
ATOM 2019 C C . GLY A 1 247 ? 10.926 16.165 -0.676 1.00 49.59 247 GLY A C 1
ATOM 2020 O O . GLY A 1 247 ? 9.988 16.870 -1.061 1.00 49.59 247 GLY A O 1
ATOM 2021 N N . ASP A 1 248 ? 12.143 16.329 -1.169 1.00 41.50 248 ASP A N 1
ATOM 2022 C CA . ASP A 1 248 ? 12.429 17.212 -2.293 1.00 41.50 248 ASP A CA 1
ATOM 2023 C C . ASP A 1 248 ? 12.079 16.507 -3.614 1.00 41.50 248 ASP A C 1
ATOM 2025 O O . ASP A 1 248 ? 12.890 16.355 -4.520 1.00 41.50 248 ASP A O 1
ATOM 2029 N N . THR A 1 249 ? 10.852 15.996 -3.732 1.00 44.06 249 THR A N 1
ATOM 2030 C CA . THR A 1 249 ? 10.366 15.437 -4.996 1.00 44.06 249 THR A CA 1
ATOM 2031 C C . THR A 1 249 ? 9.735 16.544 -5.820 1.00 44.06 249 THR A C 1
ATOM 2033 O O . THR A 1 249 ? 8.553 16.546 -6.163 1.00 44.06 249 THR A O 1
ATOM 2036 N N . SER A 1 250 ? 10.585 17.476 -6.247 1.00 37.97 250 SER A N 1
ATOM 2037 C CA . SER A 1 250 ? 10.342 18.273 -7.446 1.00 37.97 250 SER A CA 1
ATOM 2038 C C . SER A 1 250 ? 10.405 17.399 -8.712 1.00 37.97 250 SER A C 1
ATOM 2040 O O . SER A 1 250 ? 10.890 17.819 -9.758 1.00 37.97 250 SER A O 1
ATOM 2042 N N . LEU A 1 251 ? 9.767 16.221 -8.699 1.00 39.62 251 LEU A N 1
ATOM 2043 C CA . LEU A 1 251 ? 9.146 15.673 -9.902 1.00 39.62 251 LEU A CA 1
ATOM 2044 C C . LEU A 1 251 ? 7.918 16.537 -10.212 1.00 39.62 251 LEU A C 1
ATOM 2046 O O . LEU A 1 251 ? 6.772 16.092 -10.262 1.00 39.62 251 LEU A O 1
ATOM 2050 N N . THR A 1 252 ? 8.172 17.825 -10.447 1.00 34.88 252 THR A N 1
ATOM 2051 C CA . THR A 1 252 ? 7.358 18.603 -11.363 1.00 34.88 252 THR A CA 1
ATOM 2052 C C . THR A 1 252 ? 7.254 17.723 -12.601 1.00 34.88 252 THR A C 1
ATOM 2054 O O . THR A 1 252 ? 8.301 17.262 -13.066 1.00 34.88 252 THR A O 1
ATOM 2057 N N . PRO A 1 253 ? 6.058 17.422 -13.135 1.00 38.25 253 PRO A N 1
ATOM 2058 C CA . PRO A 1 253 ? 5.996 16.758 -14.421 1.00 38.25 253 PRO A CA 1
ATOM 2059 C C . PRO A 1 253 ? 6.865 17.597 -15.359 1.00 38.25 253 PRO A C 1
ATOM 2061 O O . PRO A 1 253 ? 6.534 18.749 -15.641 1.00 38.25 253 PRO A O 1
ATOM 2064 N N . PHE A 1 254 ? 8.000 17.048 -15.806 1.00 41.00 254 PHE A N 1
ATOM 2065 C CA . PHE A 1 254 ? 8.980 17.710 -16.683 1.00 41.00 254 PHE A CA 1
ATOM 2066 C C . PHE A 1 254 ? 8.370 18.100 -18.049 1.00 41.00 254 PHE A C 1
ATOM 2068 O O . PHE A 1 254 ? 9.053 18.550 -18.964 1.00 41.00 254 PHE A O 1
ATOM 2075 N N . PHE A 1 255 ? 7.056 17.939 -18.190 1.00 46.47 255 PHE A N 1
ATOM 2076 C CA . PHE A 1 255 ? 6.249 18.130 -19.372 1.00 46.47 255 PHE A CA 1
ATOM 2077 C C . PHE A 1 255 ? 5.119 19.123 -19.081 1.00 46.47 255 PHE A C 1
ATOM 2079 O O . PHE A 1 255 ? 3.951 18.852 -19.348 1.00 46.47 255 PHE A O 1
ATOM 2086 N N . ARG A 1 256 ? 5.446 20.325 -18.584 1.00 35.06 256 ARG A N 1
ATOM 2087 C CA . ARG A 1 256 ? 4.608 21.478 -18.942 1.00 35.06 256 ARG A CA 1
ATOM 2088 C C . ARG A 1 256 ? 4.767 21.675 -20.447 1.00 35.06 256 ARG A C 1
ATOM 2090 O O . ARG A 1 256 ? 5.873 21.944 -20.914 1.00 35.06 256 ARG A O 1
ATOM 2097 N N . LYS A 1 257 ? 3.673 21.527 -21.205 1.00 40.22 257 LYS A N 1
ATOM 2098 C CA . LYS A 1 257 ? 3.588 22.014 -22.587 1.00 40.22 257 LYS A CA 1
ATOM 2099 C C . LYS A 1 257 ? 4.075 23.464 -22.583 1.00 40.22 257 LYS A C 1
ATOM 2101 O O . LYS A 1 257 ? 3.371 24.347 -22.100 1.00 40.22 257 LYS A O 1
ATOM 2106 N N . ARG A 1 258 ? 5.279 23.716 -23.103 1.00 35.53 258 ARG A N 1
ATOM 2107 C CA . ARG A 1 258 ? 5.620 25.048 -23.597 1.00 35.53 258 ARG A CA 1
ATOM 2108 C C . ARG A 1 258 ? 4.721 25.262 -24.807 1.00 35.53 258 ARG A C 1
ATOM 2110 O O . ARG A 1 258 ? 5.032 24.785 -25.894 1.00 35.53 258 ARG A O 1
ATOM 2117 N N . HIS A 1 259 ? 3.583 25.915 -24.600 1.00 39.62 259 HIS A N 1
ATOM 2118 C CA . HIS A 1 259 ? 2.956 26.648 -25.685 1.00 39.62 259 HIS A CA 1
ATOM 2119 C C . HIS A 1 259 ? 3.985 27.698 -26.110 1.00 39.62 259 HIS A C 1
ATOM 2121 O O . HIS A 1 259 ? 4.329 28.586 -25.331 1.00 39.62 259 HIS A O 1
ATOM 2127 N N . ARG A 1 260 ? 4.588 27.493 -27.283 1.00 37.75 260 ARG A N 1
ATOM 2128 C CA . ARG A 1 260 ? 5.291 28.564 -27.980 1.00 37.75 260 ARG A CA 1
ATOM 2129 C C . ARG A 1 260 ? 4.203 29.514 -28.475 1.00 37.75 260 ARG A C 1
ATOM 2131 O O . ARG A 1 260 ? 3.338 29.069 -29.228 1.00 37.75 260 ARG A O 1
ATOM 2138 N N . ASN A 1 261 ? 4.229 30.745 -27.975 1.00 40.12 261 ASN A N 1
ATOM 2139 C CA . ASN A 1 261 ? 3.750 31.886 -28.747 1.00 40.12 261 ASN A CA 1
ATOM 2140 C C . ASN A 1 261 ? 4.738 32.144 -29.885 1.00 40.12 261 ASN A C 1
ATOM 2142 O O . ASN A 1 261 ? 5.941 31.848 -29.674 1.00 40.12 261 ASN A O 1
#

Sequence (261 aa):
MPVLHIIRQVDGRVQYYPSTTNEYIFTNEWSGPYYGYLNVIETFKKTDRPIRLKPINVYYHFFSGSKLASLQALKQVYHWVMDQEIFPIYTSEYIDVVDGFLSGRIFRLQGGGWRLTDYGACTTVRFDAEGRYPDLKKSRNIVGYGYLNGSLYVFLGSKKESIIYLTNSPPKVPFIKRSTGRIEEFEMNGQKIYLKYRGFSKGEVVIGNVQKGRRYRVEMTDEKGPMVLSLKSTANGELVIRNIHNGDTSLTPFFRKRHRN

Secondary structure (DSSP, 8-state):
-----SEEEETTEEEE--SS--HHHHTTTTTS-TTGGGGHHHHHHHHHSSS--S-------GGGGGSHHHHHHHHHHHHHHHTS------HHHHHHHHHHHHH-EEEEPTTS-EEEE--TT--EEEETT--PEE-TTT-BSEEEEEEETTEEEEEE-SSSEEEE-EESSPPSS-EEEEESSEEEEEEEETTEEEEEEE-SSSEEEEEESPPTT-EEEEEEEETTEEEEEEEEPPTTS-EEEEEE--TT-----S-------

Nearest PDB structures (foldseek):
  1xc6-assembly1_A  TM=3.169E-01  e=1.291E-01  Penicillium sp.
  8uid-assembly1_C  TM=3.425E-01  e=5.096E-01  Desulfurococcus amylolyticus
  5mgd-assembly1_A  TM=2.511E-01  e=3.562E-01  Aspergillus niger CBS 513.88
  8qqh-assembly1_AAA  TM=3.226E-01  e=2.136E+00  Desulfurococcus amylolyticus
  4iug-assembly1_A  TM=2.001E-01  e=1.043E+00  Aspergillus oryzae

Solvent-accessible surface area (backbone atoms only — not comparable to full-atom values): 14602 Å² total; per-residue (Å²): 129,87,80,64,55,61,60,48,81,54,96,94,38,81,45,80,44,63,61,46,75,44,38,47,72,44,8,57,75,72,75,40,58,55,43,34,44,48,59,53,56,58,51,49,53,58,28,46,46,73,57,72,74,53,67,89,50,94,45,76,61,79,70,44,66,78,38,71,53,22,39,51,23,52,5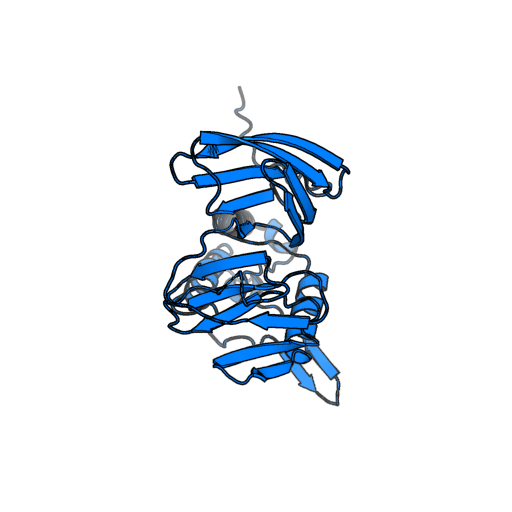2,51,49,49,52,58,55,71,74,46,100,56,60,66,74,56,73,69,57,50,49,42,26,52,50,7,57,71,58,38,42,82,42,83,40,87,92,76,26,38,39,37,34,53,24,73,62,38,43,62,49,76,39,78,78,41,89,57,31,61,31,72,84,81,26,38,46,66,48,29,41,46,78,56,75,62,21,29,37,40,31,43,37,75,60,72,53,33,35,47,33,71,31,88,56,76,64,87,55,64,30,40,45,45,58,29,41,47,67,62,42,80,50,76,60,92,52,38,34,42,37,32,43,48,44,59,50,79,24,38,39,32,33,32,52,40,67,57,66,37,70,31,43,36,42,34,34,35,77,89,43,76,49,77,46,82,46,65,21,35,89,84,11,33,38,77,48,67,69,41,67,21,69,93,56,78,74,58,72,94,71,69,81,76,78,79,127